Protein AF-A0A7C1CR45-F1 (afdb_monomer)

Solvent-accessible surface area (backbone atoms only — not comparable to full-atom values): 14148 Å² total; per-residue (Å²): 133,54,72,67,57,53,56,48,52,52,51,51,52,52,50,53,51,48,54,49,50,51,47,42,66,75,69,39,65,66,54,78,49,72,67,56,51,69,74,42,39,67,64,49,51,50,45,51,52,49,62,69,32,67,66,47,48,46,20,76,77,38,52,92,75,50,42,74,82,35,94,94,48,59,91,62,42,55,60,53,50,52,50,45,56,53,53,64,66,34,68,67,52,45,51,45,52,50,51,26,50,50,46,51,53,49,52,53,53,51,52,51,50,52,50,52,50,50,47,54,68,62,45,48,58,60,54,50,52,52,52,50,51,51,51,50,56,50,50,53,51,52,50,52,52,50,53,50,50,50,53,51,50,50,52,50,51,56,51,51,58,51,57,63,50,48,59,56,48,52,54,50,51,53,50,53,51,51,53,50,52,53,50,55,50,52,53,50,52,51,53,50,52,51,51,52,52,51,53,50,50,53,52,51,51,49,52,51,50,53,51,50,50,50,51,50,51,52,50,53,50,51,50,50,50,50,50,51,51,50,50,52,53,52,72,68,54,86,48,72,73,58,54,52,53,50,51,54,50,49,52,54,52,51,56,62,74,75,106

Structure (mmCIF, N/CA/C/O backbone):
data_AF-A0A7C1CR45-F1
#
_entry.id   AF-A0A7C1CR45-F1
#
loop_
_atom_site.group_PDB
_atom_site.id
_atom_site.type_symbol
_atom_site.label_atom_id
_atom_site.label_alt_id
_atom_site.label_comp_id
_atom_site.label_asym_id
_atom_site.label_entity_id
_atom_site.label_seq_id
_atom_site.pdbx_PDB_ins_code
_atom_site.Cartn_x
_atom_site.Cartn_y
_atom_site.Cartn_z
_atom_site.occupancy
_atom_site.B_iso_or_equiv
_atom_site.auth_seq_id
_atom_site.auth_comp_id
_atom_site.auth_asym_id
_atom_site.auth_atom_id
_atom_site.pdbx_PDB_model_num
ATOM 1 N N . MET A 1 1 ? 10.666 -18.271 -9.693 1.00 63.69 1 MET A N 1
ATOM 2 C CA . MET A 1 1 ? 10.403 -17.964 -11.121 1.00 63.69 1 MET A CA 1
ATOM 3 C C . MET A 1 1 ? 9.558 -19.077 -11.726 1.00 63.69 1 MET A C 1
ATOM 5 O O . MET A 1 1 ? 10.022 -20.214 -11.754 1.00 63.69 1 MET A O 1
ATOM 9 N N . ASN A 1 2 ? 8.330 -18.770 -12.155 1.00 85.19 2 ASN A N 1
ATOM 10 C CA . ASN A 1 2 ? 7.360 -19.773 -12.616 1.00 85.19 2 ASN A CA 1
ATOM 11 C C . ASN A 1 2 ? 7.822 -20.450 -13.921 1.00 85.19 2 ASN A C 1
ATOM 13 O O . ASN A 1 2 ? 8.579 -19.864 -14.700 1.00 85.19 2 ASN A O 1
ATOM 17 N N . ALA A 1 3 ? 7.360 -21.679 -14.177 1.00 88.12 3 ALA A N 1
ATOM 18 C CA . ALA A 1 3 ? 7.716 -22.439 -15.381 1.00 88.12 3 ALA A CA 1
ATOM 19 C C . ALA A 1 3 ? 7.350 -21.695 -16.681 1.00 88.12 3 ALA A C 1
ATOM 21 O O . ALA A 1 3 ? 8.110 -21.728 -17.647 1.00 88.12 3 ALA A O 1
ATOM 22 N N . GLU A 1 4 ? 6.241 -20.950 -16.678 1.00 82.44 4 GLU A N 1
ATOM 23 C CA . GLU A 1 4 ? 5.848 -20.064 -17.783 1.00 82.44 4 GLU A CA 1
ATOM 24 C C . GLU A 1 4 ? 6.872 -18.955 -18.037 1.00 82.44 4 GLU A C 1
ATOM 26 O O . GLU A 1 4 ? 7.255 -18.716 -19.178 1.00 82.44 4 GLU A O 1
ATOM 31 N N . THR A 1 5 ? 7.365 -18.309 -16.975 1.00 83.81 5 THR A N 1
ATOM 32 C CA . THR A 1 5 ? 8.372 -17.244 -17.069 1.00 83.81 5 THR A CA 1
ATOM 33 C C . THR A 1 5 ? 9.676 -17.780 -17.653 1.00 83.81 5 THR A C 1
ATOM 35 O O . THR A 1 5 ? 10.273 -17.137 -18.511 1.00 83.81 5 THR A O 1
ATOM 38 N N . LYS A 1 6 ? 10.087 -18.992 -17.252 1.00 85.81 6 LYS A N 1
ATOM 39 C CA . LYS A 1 6 ? 11.255 -19.683 -17.824 1.00 85.81 6 LYS A CA 1
ATOM 40 C C . LYS A 1 6 ? 11.075 -19.965 -19.319 1.00 85.81 6 LYS A C 1
ATOM 42 O O . LYS A 1 6 ? 11.982 -19.677 -20.092 1.00 85.81 6 LYS A O 1
ATOM 47 N N . LYS A 1 7 ? 9.925 -20.514 -19.733 1.00 87.75 7 LYS A N 1
ATOM 48 C CA . LYS A 1 7 ? 9.623 -20.785 -21.153 1.00 87.75 7 LYS A CA 1
ATOM 49 C C . LYS A 1 7 ? 9.622 -19.499 -21.983 1.00 87.75 7 LYS A C 1
ATOM 51 O O . LYS A 1 7 ? 10.214 -19.468 -23.055 1.00 87.75 7 LYS A O 1
ATOM 56 N N . PHE A 1 8 ? 9.021 -18.437 -21.453 1.00 85.12 8 PHE A N 1
ATOM 57 C CA . PHE A 1 8 ? 8.985 -17.129 -22.096 1.00 85.12 8 PHE A CA 1
ATOM 58 C C . PHE A 1 8 ? 10.379 -16.518 -22.267 1.00 85.12 8 PHE A C 1
ATOM 60 O O . PHE A 1 8 ? 10.713 -16.106 -23.368 1.00 85.12 8 PHE A O 1
ATOM 67 N N . LEU A 1 9 ? 11.212 -16.511 -21.219 1.00 87.88 9 LEU A N 1
ATOM 68 C CA . LEU A 1 9 ? 12.592 -16.012 -21.303 1.00 87.88 9 LEU A CA 1
ATOM 69 C C . LEU A 1 9 ? 13.411 -16.784 -22.343 1.00 87.88 9 LEU A C 1
ATOM 71 O O . LEU A 1 9 ? 14.134 -16.174 -23.122 1.00 87.88 9 LEU A O 1
ATOM 75 N N . LYS A 1 10 ? 13.265 -18.114 -22.409 1.00 89.69 10 LYS A N 1
ATOM 76 C CA . LYS A 1 10 ? 13.930 -18.922 -23.444 1.00 89.69 10 LYS A CA 1
ATOM 77 C C . LYS A 1 10 ? 13.485 -18.527 -24.853 1.00 89.69 10 LYS A C 1
ATOM 79 O O . LYS A 1 10 ? 14.333 -18.357 -25.720 1.00 89.69 10 LYS A O 1
ATOM 84 N N . LEU A 1 11 ? 12.179 -18.353 -25.069 1.00 88.00 11 LEU A N 1
ATOM 85 C CA . LEU A 1 11 ? 11.643 -17.901 -26.355 1.00 88.00 11 LEU A CA 1
ATOM 86 C C . LEU A 1 11 ? 12.134 -16.487 -26.703 1.00 88.00 11 LEU A C 1
ATOM 88 O O . LEU A 1 11 ? 12.566 -16.257 -27.823 1.00 88.00 11 LEU A O 1
ATOM 92 N N . TYR A 1 12 ? 12.121 -15.572 -25.732 1.00 87.12 12 TYR A N 1
ATOM 93 C CA . TYR A 1 12 ? 12.623 -14.202 -25.856 1.00 87.12 12 TYR A CA 1
ATOM 94 C C . TYR A 1 12 ? 14.080 -14.183 -26.323 1.00 87.12 12 TYR A C 1
ATOM 96 O O . TYR A 1 12 ? 14.388 -13.563 -27.336 1.00 87.12 12 TYR A O 1
ATOM 104 N N . PHE A 1 13 ? 14.969 -14.899 -25.626 1.00 90.19 13 PHE A N 1
ATOM 105 C CA . PHE A 1 13 ? 16.382 -14.942 -25.998 1.00 90.19 13 PHE A CA 1
ATOM 106 C C . PHE A 1 13 ? 16.585 -15.650 -27.335 1.00 90.19 13 PHE A C 1
ATOM 108 O O . PHE A 1 13 ? 17.395 -15.195 -28.132 1.00 90.19 13 PHE A O 1
ATOM 115 N N . GLY A 1 14 ? 15.815 -16.705 -27.619 1.00 91.44 14 GLY A N 1
ATOM 116 C CA . GLY A 1 14 ? 15.841 -17.377 -28.917 1.00 91.44 14 GLY A CA 1
ATOM 117 C C . GLY A 1 14 ? 15.493 -16.435 -30.072 1.00 91.44 14 GLY A C 1
ATOM 118 O O . GLY A 1 14 ? 16.225 -16.383 -31.055 1.00 91.44 14 GLY A O 1
ATOM 119 N N . VAL A 1 15 ? 14.428 -15.640 -29.934 1.00 88.94 15 VAL A N 1
ATOM 120 C CA . VAL A 1 15 ? 14.032 -14.642 -30.941 1.00 88.94 15 VAL A CA 1
ATOM 121 C C . VAL A 1 15 ? 15.064 -13.520 -31.040 1.00 88.94 15 VAL A C 1
ATOM 123 O O . VAL A 1 15 ? 15.449 -13.159 -32.146 1.00 88.94 15 VAL A O 1
ATOM 126 N N . ALA A 1 16 ? 15.550 -12.994 -29.913 1.00 88.62 16 ALA A N 1
ATOM 127 C CA . ALA A 1 16 ? 16.545 -11.923 -29.905 1.00 88.62 16 ALA A CA 1
ATOM 128 C C . ALA A 1 16 ? 17.849 -12.349 -30.599 1.00 88.62 16 ALA A C 1
ATOM 130 O O . ALA A 1 16 ? 18.352 -11.627 -31.456 1.00 88.62 16 ALA A O 1
ATOM 131 N N . ILE A 1 17 ? 18.357 -13.545 -30.280 1.00 91.56 17 ILE A N 1
ATOM 132 C CA . ILE A 1 17 ? 19.549 -14.119 -30.915 1.00 91.56 17 ILE A CA 1
ATOM 133 C C . ILE A 1 17 ? 19.277 -14.401 -32.394 1.00 91.56 17 ILE A C 1
ATOM 135 O O . ILE A 1 17 ? 20.114 -14.079 -33.228 1.00 91.56 17 ILE A O 1
ATOM 139 N N . GLY A 1 18 ? 18.110 -14.952 -32.740 1.00 91.62 18 GLY A N 1
ATOM 140 C CA . GLY A 1 18 ? 17.738 -15.221 -34.130 1.00 91.62 18 GLY A CA 1
ATOM 141 C C . GLY A 1 18 ? 17.706 -13.956 -34.989 1.00 91.62 18 GLY A C 1
ATOM 142 O O . GLY A 1 18 ? 18.326 -13.922 -36.048 1.00 91.62 18 GLY A O 1
ATOM 143 N N . VAL A 1 19 ? 17.051 -12.892 -34.512 1.00 89.38 19 VAL A N 1
ATOM 144 C CA . VAL A 1 19 ? 17.020 -11.591 -35.202 1.00 89.38 19 VAL A CA 1
ATOM 145 C C . VAL A 1 19 ? 18.422 -10.999 -35.303 1.00 89.38 19 VAL A C 1
ATOM 147 O O . VAL A 1 19 ? 18.798 -10.523 -36.371 1.00 89.38 19 VAL A O 1
ATOM 150 N N . TRP A 1 20 ? 19.211 -11.070 -34.226 1.00 88.19 20 TRP A N 1
ATOM 151 C CA . TRP A 1 20 ? 20.591 -10.589 -34.224 1.00 88.19 20 TRP A CA 1
ATOM 152 C C . TRP A 1 20 ? 21.456 -11.317 -35.259 1.00 88.19 20 TRP A C 1
ATOM 154 O O . TRP A 1 20 ? 22.139 -10.660 -36.037 1.00 88.19 20 TRP A O 1
ATOM 164 N N . LEU A 1 21 ? 21.374 -12.650 -35.334 1.00 89.25 21 LEU A N 1
ATOM 165 C CA . LEU A 1 21 ? 22.115 -13.460 -36.304 1.00 89.25 21 LEU A CA 1
ATOM 166 C C . LEU A 1 21 ? 21.688 -13.176 -37.746 1.00 89.25 21 LEU A C 1
ATOM 168 O O . LEU A 1 21 ? 22.551 -13.032 -38.608 1.00 89.25 21 LEU A O 1
ATOM 172 N N . VAL A 1 22 ? 20.382 -13.063 -38.013 1.00 89.25 22 VAL A N 1
ATOM 173 C CA . VAL A 1 22 ? 19.877 -12.725 -39.354 1.00 89.25 22 VAL A CA 1
ATOM 174 C C . VAL A 1 22 ? 20.397 -11.356 -39.782 1.00 89.25 22 VAL A C 1
ATOM 176 O O . VAL A 1 22 ? 20.953 -11.240 -40.867 1.00 89.25 22 VAL A O 1
ATOM 179 N N . PHE A 1 23 ? 20.297 -10.341 -38.920 1.00 84.31 23 PHE A N 1
ATOM 180 C CA . PHE A 1 23 ? 20.773 -8.994 -39.239 1.00 84.31 23 PHE A CA 1
ATOM 181 C C . PHE A 1 23 ? 22.297 -8.914 -39.373 1.00 84.31 23 PHE A C 1
ATOM 183 O O . PHE A 1 23 ? 22.787 -8.253 -40.286 1.00 84.31 23 PHE A O 1
ATOM 190 N N . ALA A 1 24 ? 23.048 -9.603 -38.510 1.00 83.19 24 ALA A N 1
ATOM 191 C CA . ALA A 1 24 ? 24.503 -9.688 -38.611 1.00 83.19 24 ALA A CA 1
ATOM 192 C C . ALA A 1 24 ? 24.944 -10.388 -39.907 1.00 83.19 24 ALA A C 1
ATOM 194 O O . ALA A 1 24 ? 25.951 -10.005 -40.496 1.00 83.19 24 ALA A O 1
ATOM 195 N N . PHE A 1 25 ? 24.181 -11.377 -40.379 1.00 86.06 25 PHE A N 1
ATOM 196 C CA . PHE A 1 25 ? 24.441 -12.051 -41.648 1.00 86.06 25 PHE A CA 1
ATOM 197 C C . PHE A 1 25 ? 24.079 -11.179 -42.860 1.00 86.06 25 PHE A C 1
ATOM 199 O O . PHE A 1 25 ? 24.862 -11.089 -43.798 1.00 86.06 25 PHE A O 1
ATOM 206 N N . THR A 1 26 ? 22.919 -10.511 -42.852 1.00 83.94 26 THR A N 1
ATOM 207 C CA . THR A 1 26 ? 22.440 -9.738 -44.013 1.00 83.94 26 THR A CA 1
ATOM 208 C C . THR A 1 26 ? 23.115 -8.383 -44.162 1.00 83.94 26 THR A C 1
ATOM 210 O O . THR A 1 26 ? 23.365 -7.944 -45.279 1.00 83.94 26 THR A O 1
ATOM 213 N N . LEU A 1 27 ? 23.365 -7.688 -43.051 1.00 80.31 27 LEU A N 1
ATOM 214 C CA . LEU A 1 27 ? 23.990 -6.368 -43.072 1.00 80.31 27 LEU A CA 1
ATOM 215 C C . LEU A 1 27 ? 25.490 -6.443 -42.824 1.00 80.31 27 LEU A C 1
ATOM 217 O O . LEU A 1 27 ? 26.150 -5.441 -43.055 1.00 80.31 27 LEU A O 1
ATOM 221 N N . GLY A 1 28 ? 26.036 -7.578 -42.384 1.00 75.75 28 GLY A N 1
ATOM 222 C CA . GLY A 1 28 ? 27.427 -7.687 -41.957 1.00 75.75 28 GLY A CA 1
ATOM 223 C C . GLY A 1 28 ? 27.660 -7.113 -40.551 1.00 75.75 28 GLY A C 1
ATOM 224 O O . GLY A 1 28 ? 26.715 -6.715 -39.862 1.00 75.75 28 GLY A O 1
ATOM 225 N N . PRO A 1 29 ? 28.922 -7.059 -40.092 1.00 77.00 29 PRO A N 1
ATOM 226 C CA . PRO A 1 29 ? 29.257 -6.453 -38.808 1.00 77.00 29 PRO A CA 1
ATOM 227 C C . PRO A 1 29 ? 28.858 -4.970 -38.790 1.00 77.00 29 PRO A C 1
ATOM 229 O O . PRO A 1 29 ? 28.874 -4.305 -39.825 1.00 77.00 29 PRO A O 1
ATOM 232 N N . GLY A 1 30 ? 28.532 -4.437 -37.608 1.00 74.69 30 GLY A N 1
ATOM 233 C CA . GLY A 1 30 ? 28.121 -3.031 -37.439 1.00 74.69 30 GLY A CA 1
ATOM 234 C C . GLY A 1 30 ? 29.208 -1.995 -37.752 1.00 74.69 30 GLY A C 1
ATOM 235 O O . GLY A 1 30 ? 28.933 -0.799 -37.788 1.00 74.69 30 GLY A O 1
ATOM 236 N N . ASP A 1 31 ? 30.430 -2.456 -37.985 1.00 82.75 31 ASP A N 1
ATOM 237 C CA . ASP A 1 31 ? 31.584 -1.664 -38.395 1.00 82.75 31 ASP A CA 1
ATOM 238 C C . ASP A 1 31 ? 31.785 -1.770 -39.924 1.00 82.75 31 ASP A C 1
ATOM 240 O O . ASP A 1 31 ? 31.048 -2.493 -40.598 1.00 82.75 31 ASP A O 1
ATOM 244 N N . LEU A 1 32 ? 32.766 -1.068 -40.496 1.00 85.94 32 LEU A N 1
ATOM 245 C CA . LEU A 1 32 ? 33.037 -1.076 -41.941 1.00 85.94 32 LEU A CA 1
ATOM 246 C C . LEU A 1 32 ? 33.172 -2.499 -42.495 1.00 85.94 32 LEU A C 1
ATOM 248 O O . LEU A 1 32 ? 33.751 -3.376 -41.836 1.00 85.94 32 LEU A O 1
ATOM 252 N N . SER A 1 33 ? 32.635 -2.727 -43.698 1.00 86.44 33 SER A N 1
ATOM 253 C CA . SER A 1 33 ? 32.616 -4.054 -44.313 1.00 86.44 33 SER A CA 1
ATOM 254 C C . SER A 1 33 ? 34.039 -4.574 -44.526 1.00 86.44 33 SER A C 1
ATOM 256 O O . SER A 1 33 ? 34.998 -3.805 -44.648 1.00 86.44 33 SER A O 1
ATOM 258 N N . CYS A 1 34 ? 34.200 -5.899 -44.524 1.00 86.00 34 CYS A N 1
ATOM 259 C CA . CYS A 1 34 ? 35.508 -6.517 -44.741 1.00 86.00 34 CYS A CA 1
ATOM 260 C C . CYS A 1 34 ? 36.079 -6.162 -46.119 1.00 86.00 34 CYS A C 1
ATOM 262 O O . CYS A 1 34 ? 37.284 -5.951 -46.231 1.00 86.00 34 CYS A O 1
ATOM 264 N N . ASP A 1 35 ? 35.218 -6.047 -47.132 1.00 88.19 35 ASP A N 1
ATOM 265 C CA . ASP A 1 35 ? 35.618 -5.668 -48.485 1.00 88.19 35 ASP A CA 1
ATOM 266 C C . ASP A 1 35 ? 36.106 -4.217 -48.533 1.00 88.19 35 ASP A C 1
ATOM 268 O O . ASP A 1 35 ? 37.225 -3.974 -48.984 1.00 88.19 35 ASP A O 1
ATOM 272 N N . TYR A 1 36 ? 35.355 -3.280 -47.941 1.00 89.06 36 TYR A N 1
ATOM 273 C CA . TYR A 1 36 ? 35.761 -1.875 -47.859 1.00 89.06 36 TYR A CA 1
ATOM 274 C C . TYR A 1 36 ? 37.082 -1.698 -47.104 1.00 89.06 36 TYR A C 1
ATOM 276 O O . TYR A 1 36 ? 37.970 -0.965 -47.534 1.00 89.06 36 TYR A O 1
ATOM 284 N N . ARG A 1 37 ? 37.252 -2.414 -45.985 1.00 88.19 37 ARG A N 1
ATOM 285 C CA . ARG A 1 37 ? 38.497 -2.376 -45.209 1.00 88.19 37 ARG A CA 1
ATOM 286 C C . ARG A 1 37 ? 39.678 -3.019 -45.907 1.00 88.19 37 ARG A C 1
ATOM 288 O O . ARG A 1 37 ? 40.801 -2.689 -45.555 1.00 88.19 37 ARG A O 1
ATOM 295 N N . ARG A 1 38 ? 39.463 -3.951 -46.831 1.00 91.50 38 ARG A N 1
ATOM 296 C CA . ARG A 1 38 ? 40.559 -4.537 -47.604 1.00 91.50 38 ARG A CA 1
ATOM 297 C C . ARG A 1 38 ? 41.062 -3.559 -48.662 1.00 91.50 38 ARG A C 1
ATOM 299 O O . ARG A 1 38 ? 42.262 -3.506 -48.891 1.00 91.50 38 ARG A O 1
ATOM 306 N N . GLU A 1 39 ? 40.154 -2.810 -49.276 1.00 92.12 39 GLU A N 1
ATOM 307 C CA . GLU A 1 39 ? 40.455 -1.926 -50.404 1.00 92.12 39 GLU A CA 1
ATOM 308 C C . GLU A 1 39 ? 40.927 -0.532 -49.967 1.00 92.12 39 GLU A C 1
ATOM 310 O O . GLU A 1 39 ? 41.926 -0.037 -50.476 1.00 92.12 39 GLU A O 1
ATOM 315 N N . TYR A 1 40 ? 40.290 0.065 -48.955 1.00 93.31 40 TYR A N 1
ATOM 316 C CA . TYR A 1 40 ? 40.547 1.451 -48.532 1.00 93.31 40 TYR A CA 1
ATOM 317 C C . TYR A 1 40 ? 41.241 1.560 -47.176 1.00 93.31 40 TYR A C 1
ATOM 319 O O . TYR A 1 40 ? 41.122 2.586 -46.511 1.00 93.31 40 TYR A O 1
ATOM 327 N N . LYS A 1 41 ? 41.936 0.510 -46.722 1.00 92.06 41 LYS A N 1
ATOM 328 C CA . LYS A 1 41 ? 42.510 0.466 -45.368 1.00 92.06 41 LYS A CA 1
ATOM 329 C C . LYS A 1 41 ? 43.398 1.668 -45.059 1.00 92.06 41 LYS A C 1
ATOM 331 O O . LYS A 1 41 ? 43.211 2.320 -44.041 1.00 92.06 41 LYS A O 1
ATOM 336 N N . GLU A 1 42 ? 44.360 1.938 -45.936 1.00 94.50 42 GLU A N 1
ATOM 337 C CA . GLU A 1 42 ? 45.385 2.961 -45.719 1.00 94.50 42 GLU A CA 1
ATOM 338 C C . GLU A 1 42 ? 44.779 4.367 -45.748 1.00 94.50 42 GLU A C 1
ATOM 340 O O . GLU A 1 42 ? 45.021 5.163 -44.839 1.00 94.50 42 GLU A O 1
ATOM 345 N N . ASP A 1 43 ? 43.906 4.634 -46.723 1.00 94.62 43 ASP A N 1
ATOM 346 C CA . ASP A 1 43 ? 43.147 5.883 -46.805 1.00 94.62 43 ASP A CA 1
ATOM 347 C C . ASP A 1 43 ? 42.237 6.071 -45.584 1.00 94.62 43 ASP A C 1
ATOM 349 O O . ASP A 1 43 ? 42.145 7.172 -45.040 1.00 94.62 43 ASP A O 1
ATOM 353 N N . HIS A 1 44 ? 41.590 4.999 -45.115 1.00 94.00 44 HIS A N 1
ATOM 354 C CA . HIS A 1 44 ? 40.732 5.038 -43.935 1.00 94.00 44 HIS A CA 1
ATOM 355 C C . HIS A 1 44 ? 41.526 5.308 -42.656 1.00 94.00 44 HIS A C 1
ATOM 357 O O . HIS A 1 44 ? 41.123 6.131 -41.835 1.00 94.00 44 HIS A O 1
ATOM 363 N N . ASP A 1 45 ? 42.670 4.648 -42.484 1.00 94.94 45 ASP A N 1
ATOM 364 C CA . ASP A 1 45 ? 43.541 4.854 -41.330 1.00 94.94 45 ASP A CA 1
ATOM 365 C C . ASP A 1 45 ? 44.103 6.284 -41.329 1.00 94.94 45 ASP A C 1
ATOM 367 O O . ASP A 1 45 ? 44.113 6.939 -40.282 1.00 94.94 45 ASP A O 1
ATOM 371 N N . ARG A 1 46 ? 44.475 6.818 -42.501 1.00 94.75 46 ARG A N 1
ATOM 372 C CA . ARG A 1 46 ? 44.873 8.223 -42.675 1.00 94.75 46 ARG A CA 1
ATOM 373 C C . ARG A 1 46 ? 43.734 9.181 -42.323 1.00 94.75 46 ARG A C 1
ATOM 375 O O . ARG A 1 46 ? 43.938 10.118 -41.552 1.00 94.75 46 ARG A O 1
ATOM 382 N N . TYR A 1 47 ? 42.526 8.921 -42.817 1.00 95.19 47 TYR A N 1
ATOM 383 C CA . TYR A 1 47 ? 41.316 9.675 -42.479 1.00 95.19 47 TYR A CA 1
ATOM 384 C C . TYR A 1 47 ? 41.064 9.685 -40.962 1.00 95.19 47 TYR A C 1
ATOM 386 O O . TYR A 1 47 ? 40.854 10.743 -40.365 1.00 95.19 47 TYR A O 1
ATOM 394 N N . LEU A 1 48 ? 41.171 8.527 -40.302 1.00 94.44 48 LEU A N 1
ATOM 395 C CA . LEU A 1 48 ? 41.012 8.412 -38.853 1.00 94.44 48 LEU A CA 1
ATOM 396 C C . LEU A 1 48 ? 42.094 9.175 -38.084 1.00 94.44 48 LEU A C 1
ATOM 398 O O . LEU A 1 48 ? 41.787 9.761 -37.045 1.00 94.44 48 LEU A O 1
ATOM 402 N N . GLN A 1 49 ? 43.343 9.163 -38.551 1.00 95.50 49 GLN A N 1
ATOM 403 C CA . GLN A 1 49 ? 44.432 9.922 -37.934 1.00 95.50 49 GLN A CA 1
ATOM 404 C C . GLN A 1 49 ? 44.180 11.429 -38.026 1.00 95.50 49 GLN A C 1
ATOM 406 O O . GLN A 1 49 ? 44.282 12.118 -37.007 1.00 95.50 49 GLN A O 1
ATOM 411 N N . ILE A 1 50 ? 43.767 11.923 -39.198 1.00 93.25 50 ILE A N 1
ATOM 412 C CA . ILE A 1 50 ? 43.451 13.342 -39.407 1.00 93.25 50 ILE A CA 1
ATOM 413 C C . ILE A 1 50 ? 42.282 13.756 -38.513 1.00 93.25 50 ILE A C 1
ATOM 415 O O . ILE A 1 50 ? 42.414 14.705 -37.746 1.00 93.25 50 ILE A O 1
ATOM 419 N N . ILE A 1 51 ? 41.179 13.004 -38.496 1.00 94.44 51 ILE A N 1
ATOM 420 C CA . ILE A 1 51 ? 40.003 13.350 -37.679 1.00 94.44 51 ILE A CA 1
ATOM 421 C C . ILE A 1 51 ? 40.283 13.287 -36.177 1.00 94.44 51 ILE A C 1
ATOM 423 O O . ILE A 1 51 ? 39.711 14.045 -35.388 1.00 94.44 51 ILE A O 1
ATOM 427 N N . LYS A 1 52 ? 41.164 12.379 -35.747 1.00 94.75 52 LYS A N 1
ATOM 428 C CA . LYS A 1 52 ? 41.568 12.283 -34.341 1.00 94.75 52 LYS A CA 1
ATOM 429 C C . LYS A 1 52 ? 42.558 13.374 -33.939 1.00 94.75 52 LYS A C 1
ATOM 431 O O . LYS A 1 52 ? 42.645 13.637 -32.733 1.00 94.75 52 LYS A O 1
ATOM 436 N N . SER A 1 53 ? 43.249 13.993 -34.896 1.00 93.62 53 SER A N 1
ATOM 437 C CA . SER A 1 53 ? 44.211 15.063 -34.645 1.00 93.62 53 SER A CA 1
ATOM 438 C C . SER A 1 53 ? 43.548 16.264 -33.963 1.00 93.62 53 SER A C 1
ATOM 440 O O . SER A 1 53 ? 42.379 16.593 -34.188 1.00 93.62 53 SER A O 1
ATOM 442 N N . GLU A 1 54 ? 44.291 16.912 -33.071 1.00 92.31 54 GLU A N 1
ATOM 443 C CA . GLU A 1 54 ? 43.804 18.093 -32.363 1.00 92.31 54 GLU A CA 1
ATOM 444 C C . GLU A 1 54 ? 43.549 19.299 -33.292 1.00 92.31 54 GLU A C 1
ATOM 446 O O . GLU A 1 54 ? 42.496 19.926 -33.138 1.00 92.31 54 GLU A O 1
ATOM 451 N N . PRO A 1 55 ? 44.410 19.597 -34.291 1.00 92.00 55 PRO A N 1
ATOM 452 C CA . PRO A 1 55 ? 44.163 20.680 -35.244 1.00 92.00 55 PRO A CA 1
ATOM 453 C C . PRO A 1 55 ? 42.843 20.509 -36.006 1.00 92.00 55 PRO A C 1
ATOM 455 O O . PRO A 1 55 ? 42.047 21.446 -36.075 1.00 92.00 55 PRO A O 1
ATOM 458 N N . TYR A 1 56 ? 42.548 19.297 -36.486 1.00 92.25 56 TYR A N 1
ATOM 459 C CA . TYR A 1 56 ? 41.309 19.023 -37.218 1.00 92.25 56 TYR A CA 1
ATOM 460 C C . TYR A 1 56 ? 40.065 19.157 -36.330 1.00 92.25 56 TYR A C 1
ATOM 462 O O . TYR A 1 56 ? 39.077 19.775 -36.722 1.00 92.25 56 TYR A O 1
ATOM 470 N N . LYS A 1 57 ? 40.114 18.665 -35.085 1.00 93.38 57 LYS A N 1
ATOM 471 C CA . LYS A 1 57 ? 39.012 18.855 -34.12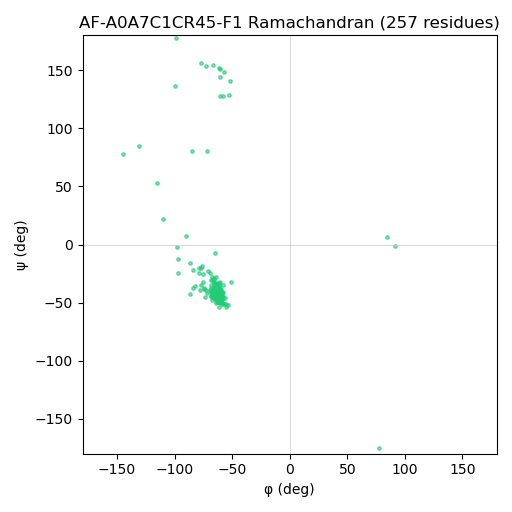2 1.00 93.38 57 LYS A CA 1
ATOM 472 C C . LYS A 1 57 ? 38.732 20.332 -33.847 1.00 93.38 57 LYS A C 1
ATOM 474 O O . LYS A 1 57 ? 37.569 20.728 -33.772 1.00 93.38 57 LYS A O 1
ATOM 479 N N . ARG A 1 58 ? 39.781 21.149 -33.698 1.00 91.19 58 ARG A N 1
ATOM 480 C CA . ARG A 1 58 ? 39.653 22.601 -33.498 1.00 91.19 58 ARG A CA 1
ATOM 481 C C . ARG A 1 58 ? 39.075 23.288 -34.735 1.00 91.19 58 ARG A C 1
ATOM 483 O O . ARG A 1 58 ? 38.212 24.151 -34.583 1.00 91.19 58 ARG A O 1
ATOM 490 N N . TYR A 1 59 ? 39.478 22.865 -35.933 1.00 92.69 59 TYR A N 1
ATOM 491 C CA . TYR A 1 59 ? 38.899 23.329 -37.195 1.00 92.69 59 TYR A CA 1
ATOM 492 C C . TYR A 1 59 ? 37.401 23.022 -37.294 1.00 92.69 59 TYR A C 1
ATOM 494 O O . TYR A 1 59 ? 36.619 23.937 -37.523 1.00 92.69 59 TYR A O 1
ATOM 502 N N . VAL A 1 60 ? 36.970 21.793 -36.997 1.00 92.94 60 VAL A N 1
ATOM 503 C CA . VAL A 1 60 ? 35.539 21.428 -37.004 1.00 92.94 60 VAL A CA 1
ATOM 504 C C . VAL A 1 60 ? 34.729 22.250 -35.991 1.00 92.94 60 VAL A C 1
ATOM 506 O O . VAL A 1 60 ? 33.605 22.653 -36.276 1.00 92.94 60 VAL A O 1
ATOM 509 N N . GLN A 1 61 ? 35.284 22.533 -34.808 1.00 93.06 61 GLN A N 1
ATOM 510 C CA . GLN A 1 61 ? 34.597 23.337 -33.787 1.00 93.06 61 GLN A CA 1
ATOM 511 C C . GLN A 1 61 ? 34.555 24.833 -34.123 1.00 93.06 61 GLN A C 1
ATOM 513 O O . GLN A 1 61 ? 33.580 25.513 -33.800 1.00 93.06 61 GLN A O 1
ATOM 518 N N . ARG A 1 62 ? 35.640 25.373 -34.694 1.00 90.31 62 ARG A N 1
ATOM 519 C CA . ARG A 1 62 ? 35.831 26.805 -34.972 1.00 90.31 62 ARG A CA 1
ATOM 520 C C . ARG A 1 62 ? 36.613 26.991 -36.283 1.00 90.31 62 ARG A C 1
ATOM 522 O O . ARG A 1 62 ? 37.803 27.320 -36.238 1.00 90.31 62 ARG A O 1
ATOM 529 N N . PRO A 1 63 ? 35.958 26.832 -37.445 1.00 89.06 63 PRO A N 1
ATOM 530 C CA . PRO A 1 63 ? 36.647 26.814 -38.740 1.00 89.06 63 PRO A CA 1
ATOM 531 C C . PRO A 1 63 ? 37.237 28.176 -39.118 1.00 89.06 63 PRO A C 1
ATOM 533 O O . PRO A 1 63 ? 38.295 28.251 -39.730 1.00 89.06 63 PRO A O 1
ATOM 536 N N . HIS A 1 64 ? 36.606 29.269 -38.683 1.00 87.94 64 HIS A N 1
ATOM 537 C CA . HIS A 1 64 ? 37.056 30.629 -38.980 1.00 87.94 64 HIS A CA 1
ATOM 538 C C . HIS A 1 64 ? 38.349 31.034 -38.246 1.00 87.94 64 HIS A C 1
ATOM 540 O O . HIS A 1 64 ? 39.032 31.932 -38.727 1.00 87.94 64 HIS A O 1
ATOM 546 N N . LEU A 1 65 ? 38.690 30.387 -37.119 1.00 85.88 65 LEU A N 1
ATOM 547 C CA . LEU A 1 65 ? 39.883 30.701 -36.310 1.00 85.88 65 LEU A CA 1
ATOM 548 C C . LEU A 1 65 ? 41.085 29.797 -36.599 1.00 85.88 65 LEU A C 1
ATOM 550 O O . LEU A 1 65 ? 42.210 30.198 -36.330 1.00 85.88 65 LEU A O 1
ATOM 554 N N . ASN A 1 66 ? 40.855 28.585 -37.106 1.00 87.50 66 ASN A N 1
ATOM 555 C CA . ASN A 1 66 ? 41.894 27.570 -37.305 1.00 87.50 66 ASN A CA 1
ATOM 556 C C . ASN A 1 66 ? 42.067 27.278 -38.799 1.00 87.50 66 ASN A C 1
ATOM 558 O O . ASN A 1 66 ? 41.918 26.140 -39.241 1.00 87.50 66 ASN A O 1
ATOM 562 N N . GLN A 1 67 ? 42.287 28.330 -39.585 1.00 86.75 67 GLN A N 1
ATOM 563 C CA . GLN A 1 67 ? 42.483 28.208 -41.027 1.00 86.75 67 GLN A CA 1
ATOM 564 C C . GLN A 1 67 ? 43.902 27.714 -41.345 1.00 86.75 67 GLN A C 1
ATOM 566 O O . GLN A 1 67 ? 44.821 27.924 -40.548 1.00 86.75 67 GLN A O 1
ATOM 571 N N . PRO A 1 68 ? 44.125 27.087 -42.512 1.00 87.12 68 PRO A N 1
ATOM 572 C CA . PRO A 1 68 ? 45.473 26.749 -42.947 1.00 87.12 68 PRO A CA 1
ATOM 573 C C . PRO A 1 68 ? 46.396 27.977 -42.910 1.00 87.12 68 PRO A C 1
ATOM 575 O O . PRO A 1 68 ? 46.049 29.035 -43.431 1.00 87.12 68 PRO A O 1
ATOM 578 N N . GLY A 1 69 ? 47.554 27.845 -42.259 1.00 81.38 69 GLY A N 1
ATOM 579 C CA . GLY A 1 69 ? 48.505 28.945 -42.059 1.00 81.38 69 GLY A CA 1
ATOM 580 C C . GLY A 1 69 ? 48.325 29.752 -40.766 1.00 81.38 69 GLY A C 1
ATOM 581 O O . GLY A 1 69 ? 49.126 30.649 -40.513 1.00 81.38 69 GLY A O 1
ATOM 582 N N . SER A 1 70 ? 47.328 29.447 -39.924 1.00 83.56 70 SER A N 1
ATOM 583 C CA . SER A 1 70 ? 47.226 30.041 -38.582 1.00 83.56 70 SER A CA 1
ATOM 584 C C . SER A 1 70 ? 48.281 29.483 -37.613 1.00 83.56 70 SER A C 1
ATOM 586 O O . SER A 1 70 ? 48.729 28.344 -37.750 1.00 83.56 70 SER A O 1
ATOM 588 N N . GLU A 1 71 ? 48.657 30.268 -36.602 1.00 79.44 71 GLU A N 1
ATOM 589 C CA . GLU A 1 71 ? 49.668 29.890 -35.607 1.00 79.44 71 GLU A CA 1
ATOM 590 C C . GLU A 1 71 ? 49.295 28.585 -34.870 1.00 79.44 71 GLU A C 1
ATOM 592 O O . GLU A 1 71 ? 48.188 28.437 -34.352 1.00 79.44 71 GLU A O 1
ATOM 597 N N . GLY A 1 72 ? 50.217 27.615 -34.839 1.00 79.31 72 GLY A N 1
ATOM 598 C CA . GLY A 1 72 ? 50.006 26.304 -34.207 1.00 79.31 72 GLY A CA 1
ATOM 599 C C . GLY A 1 72 ? 49.307 25.249 -35.079 1.00 79.31 72 GLY A C 1
ATOM 600 O O . GLY A 1 72 ? 49.006 24.163 -34.581 1.00 79.31 72 GLY A O 1
ATOM 601 N N . VAL A 1 73 ? 49.064 25.536 -36.362 1.00 84.25 73 VAL A N 1
ATOM 602 C CA . VAL A 1 73 ? 48.502 24.585 -37.333 1.00 84.25 73 VAL A CA 1
ATOM 603 C C . VAL A 1 73 ? 49.615 23.988 -38.214 1.00 84.25 73 VAL A C 1
ATOM 605 O O . VAL A 1 73 ? 50.492 24.732 -38.656 1.00 84.25 73 VAL A O 1
ATOM 608 N N . PRO A 1 74 ? 49.618 22.663 -38.474 1.00 88.44 74 PRO A N 1
ATOM 609 C CA . PRO A 1 74 ? 50.600 22.025 -39.355 1.00 88.44 74 PRO A CA 1
ATOM 610 C C . PRO A 1 74 ? 50.625 22.620 -40.770 1.00 88.44 74 PRO A C 1
ATOM 612 O O . PRO A 1 74 ? 49.596 23.044 -41.296 1.00 88.44 74 PRO A O 1
ATOM 615 N N . ALA A 1 75 ? 51.796 22.615 -41.412 1.00 86.56 75 ALA A N 1
ATOM 616 C CA . ALA A 1 75 ? 51.968 23.170 -42.758 1.00 86.56 75 ALA A CA 1
ATOM 617 C C . ALA A 1 75 ? 51.165 22.411 -43.835 1.00 86.56 75 ALA A C 1
ATOM 619 O O . ALA A 1 75 ? 50.744 23.008 -44.819 1.00 86.56 75 ALA A O 1
ATOM 620 N N . ASP A 1 76 ? 50.911 21.119 -43.624 1.00 90.81 76 ASP A N 1
ATOM 621 C CA . ASP A 1 76 ? 50.151 20.226 -44.506 1.00 90.81 76 ASP A CA 1
ATOM 622 C C . ASP A 1 76 ? 48.643 20.195 -44.187 1.00 90.81 76 ASP A C 1
ATOM 624 O O . ASP A 1 76 ? 47.892 19.394 -44.742 1.00 90.81 76 ASP A O 1
ATOM 628 N N . PHE A 1 77 ? 48.159 21.060 -43.289 1.00 91.25 77 PHE A N 1
ATOM 629 C CA . PHE A 1 77 ? 46.777 21.004 -42.808 1.00 91.25 77 PHE A CA 1
ATOM 630 C C . PHE A 1 77 ? 45.727 21.299 -43.890 1.00 91.25 77 PHE A C 1
ATOM 632 O O . PHE A 1 77 ? 44.639 20.727 -43.853 1.00 91.25 77 PHE A O 1
ATOM 639 N N . ALA A 1 78 ? 46.051 22.145 -44.876 1.00 91.81 78 ALA A N 1
ATOM 640 C CA . ALA A 1 78 ? 45.179 22.377 -46.032 1.00 91.81 78 ALA A CA 1
ATOM 641 C C . ALA A 1 78 ? 44.921 21.075 -46.807 1.00 91.81 78 ALA A C 1
ATOM 643 O O . ALA A 1 78 ? 43.772 20.746 -47.103 1.00 91.81 78 ALA A O 1
ATOM 644 N N . ASP A 1 79 ? 45.983 20.305 -47.055 1.00 92.56 79 ASP A N 1
ATOM 645 C CA . ASP A 1 79 ? 45.913 19.031 -47.772 1.00 92.56 79 ASP A CA 1
ATOM 646 C C . ASP A 1 79 ? 45.172 17.972 -46.946 1.00 92.56 79 ASP A C 1
ATOM 648 O O . ASP A 1 79 ? 44.434 17.153 -47.491 1.00 92.56 79 ASP A O 1
ATOM 652 N N . GLN A 1 80 ? 45.321 18.003 -45.616 1.00 92.69 80 GLN A N 1
ATOM 653 C CA . GLN A 1 80 ? 44.571 17.132 -44.709 1.00 92.69 80 GLN A CA 1
ATOM 654 C C . GLN A 1 80 ? 43.063 17.421 -44.736 1.00 92.69 80 GLN A C 1
ATOM 656 O O . GLN A 1 80 ? 42.274 16.478 -44.751 1.00 92.69 80 GLN A O 1
ATOM 661 N N . ILE A 1 81 ? 42.652 18.696 -44.756 1.00 92.75 81 ILE A N 1
ATOM 662 C CA . ILE A 1 81 ? 41.233 19.072 -44.873 1.00 92.75 81 ILE A CA 1
ATOM 663 C C . ILE A 1 81 ? 40.677 18.615 -46.222 1.00 92.75 81 ILE A C 1
ATOM 665 O O . ILE A 1 81 ? 39.660 17.923 -46.246 1.00 92.75 81 ILE A O 1
ATOM 669 N N . ALA A 1 82 ? 41.370 18.935 -47.320 1.00 94.62 82 ALA A N 1
ATOM 670 C CA . ALA A 1 82 ? 40.949 18.554 -48.666 1.00 94.62 82 ALA A CA 1
ATOM 671 C C . ALA A 1 82 ? 40.817 17.029 -48.813 1.00 94.62 82 ALA A C 1
ATOM 673 O O . ALA A 1 82 ? 39.827 16.542 -49.355 1.00 94.62 82 AL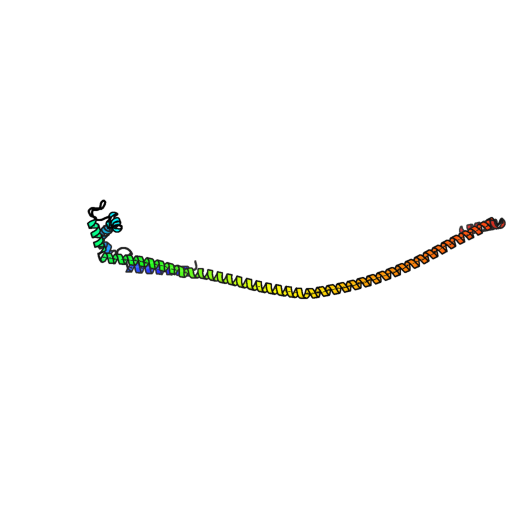A A O 1
ATOM 674 N N . PHE A 1 83 ? 41.763 16.267 -48.253 1.00 96.12 83 PHE A N 1
ATOM 675 C CA . PHE A 1 83 ? 41.696 14.807 -48.227 1.00 96.12 83 PHE A CA 1
ATOM 676 C C . PHE A 1 83 ? 40.463 14.294 -47.475 1.00 96.12 83 PHE A C 1
ATOM 678 O O . PHE A 1 83 ? 39.811 13.363 -47.940 1.00 96.12 83 PHE A O 1
ATOM 685 N N . VAL A 1 84 ? 40.128 14.876 -46.317 1.00 95.19 84 VAL A N 1
ATOM 686 C CA . VAL A 1 84 ? 38.949 14.445 -45.553 1.00 95.19 84 VAL A CA 1
ATOM 687 C C . VAL A 1 84 ? 37.656 14.767 -46.298 1.00 95.19 84 VAL A C 1
ATOM 689 O O . VAL A 1 84 ? 36.783 13.906 -46.364 1.00 95.19 84 VAL A O 1
ATOM 692 N N . GLU A 1 85 ? 37.537 15.956 -46.889 1.00 94.50 85 GLU A N 1
ATOM 693 C CA . GLU A 1 85 ? 36.364 16.331 -47.689 1.00 94.50 85 GLU A CA 1
ATOM 694 C C . GLU A 1 85 ? 36.187 15.409 -48.900 1.00 94.50 85 GLU A C 1
ATOM 696 O O . GLU A 1 85 ? 35.089 14.900 -49.142 1.00 94.50 85 GLU A O 1
ATOM 701 N N . GLU A 1 86 ? 37.276 15.126 -49.621 1.00 95.88 86 GLU A N 1
ATOM 702 C CA . GLU A 1 86 ? 37.264 14.184 -50.736 1.00 95.88 86 GLU A CA 1
ATOM 703 C C . GLU A 1 86 ? 36.849 12.788 -50.259 1.00 95.88 86 GLU A C 1
ATOM 705 O O . GLU A 1 86 ? 35.921 12.196 -50.812 1.00 95.88 86 GLU A O 1
ATOM 710 N N . TYR A 1 87 ? 37.473 12.279 -49.194 1.00 94.12 87 TYR A N 1
ATOM 711 C CA . TYR A 1 87 ? 37.194 10.954 -48.648 1.00 94.12 87 TYR A CA 1
ATOM 712 C C . TYR A 1 87 ? 35.742 10.813 -48.163 1.00 94.12 87 TYR A C 1
ATOM 714 O O . TYR A 1 87 ? 35.095 9.803 -48.447 1.00 94.12 87 TYR A O 1
ATOM 722 N N . GLU A 1 88 ? 35.190 11.830 -47.491 1.00 93.19 88 GLU A N 1
ATOM 723 C CA . GLU A 1 88 ? 33.786 11.835 -47.062 1.00 93.19 88 GLU A CA 1
ATOM 724 C C . GLU A 1 88 ? 32.798 11.915 -48.233 1.00 93.19 88 GLU A C 1
ATOM 726 O O . GLU A 1 88 ? 31.673 11.411 -48.127 1.00 93.19 88 GLU A O 1
ATOM 731 N N . SER A 1 89 ? 33.208 12.524 -49.349 1.00 94.69 89 SER A N 1
ATOM 732 C CA . SER A 1 89 ? 32.384 12.641 -50.552 1.00 94.69 89 SER A CA 1
ATOM 733 C C . SER A 1 89 ? 32.287 11.340 -51.360 1.00 94.69 89 SER A C 1
ATOM 735 O O . SER A 1 89 ? 31.335 11.185 -52.125 1.00 94.69 89 SER A O 1
ATOM 737 N N . ARG A 1 90 ? 33.204 10.377 -51.158 1.00 95.06 90 ARG A N 1
ATOM 738 C CA . ARG A 1 90 ? 33.221 9.091 -51.879 1.00 95.06 90 ARG A CA 1
ATOM 739 C C . ARG A 1 90 ? 31.937 8.291 -51.630 1.00 95.06 90 ARG A C 1
ATOM 741 O O . ARG A 1 90 ? 31.580 7.989 -50.488 1.00 95.06 90 ARG A O 1
ATOM 748 N N . ASP A 1 91 ? 31.277 7.860 -52.704 1.00 94.75 91 ASP A N 1
ATOM 749 C CA . ASP A 1 91 ? 29.998 7.135 -52.632 1.00 94.75 91 ASP A CA 1
ATOM 750 C C . ASP A 1 91 ? 30.087 5.812 -51.854 1.00 94.75 91 ASP A C 1
ATOM 752 O O . ASP A 1 91 ? 29.131 5.394 -51.197 1.00 94.75 91 ASP A O 1
ATOM 756 N N . GLU A 1 92 ? 31.229 5.129 -51.897 1.00 92.69 92 GLU A N 1
ATOM 757 C CA . GLU A 1 92 ? 31.470 3.892 -51.143 1.00 92.69 92 GLU A CA 1
ATOM 758 C C . GLU A 1 92 ? 31.525 4.143 -49.639 1.00 92.69 92 GLU A C 1
ATOM 760 O O . GLU A 1 92 ? 30.849 3.451 -48.876 1.00 92.69 92 GLU A O 1
ATOM 765 N N . PHE A 1 93 ? 32.246 5.186 -49.214 1.00 92.75 93 PHE A N 1
ATOM 766 C CA . PHE A 1 93 ? 32.307 5.570 -47.808 1.00 92.75 93 PHE A CA 1
ATOM 767 C C . PHE A 1 93 ? 30.929 5.990 -47.294 1.00 92.75 93 PHE A C 1
ATOM 769 O O . PHE A 1 93 ? 30.511 5.569 -46.215 1.00 92.75 93 PHE A O 1
ATOM 776 N N . ARG A 1 94 ? 30.169 6.763 -48.083 1.00 93.00 94 ARG A N 1
ATOM 777 C CA . ARG A 1 94 ? 28.805 7.172 -47.711 1.00 93.00 94 ARG A CA 1
ATOM 778 C C . ARG A 1 94 ? 27.866 5.975 -47.571 1.00 93.00 94 ARG A C 1
ATOM 780 O O . ARG A 1 94 ? 27.114 5.920 -46.598 1.00 93.00 94 ARG A O 1
ATOM 787 N N . ARG A 1 95 ? 27.924 5.001 -48.486 1.00 91.56 95 ARG A N 1
ATOM 788 C CA . ARG A 1 95 ? 27.131 3.760 -48.399 1.00 91.56 95 ARG A CA 1
ATOM 789 C C . ARG A 1 95 ? 27.471 2.953 -47.147 1.00 91.56 95 ARG A C 1
ATOM 791 O O . ARG A 1 95 ? 26.560 2.524 -46.441 1.00 91.56 95 ARG A O 1
ATOM 798 N N . GLU A 1 96 ? 28.752 2.804 -46.827 1.00 91.38 96 GLU A N 1
ATOM 799 C CA . GLU A 1 96 ? 29.200 2.095 -45.623 1.00 91.38 96 GLU A CA 1
ATOM 800 C C . GLU A 1 96 ? 28.824 2.830 -44.327 1.00 91.38 96 GLU A C 1
ATOM 802 O O . GLU A 1 96 ? 28.310 2.218 -43.386 1.00 91.38 96 GLU A O 1
ATOM 807 N N . LYS A 1 97 ? 28.982 4.159 -44.293 1.00 90.50 97 LYS A N 1
ATOM 808 C CA . LYS A 1 97 ? 28.565 5.015 -43.170 1.00 90.50 97 LYS A CA 1
ATOM 809 C C . LYS A 1 97 ? 27.057 4.919 -42.936 1.00 90.50 97 LYS A C 1
ATOM 811 O O . LYS A 1 97 ? 26.624 4.791 -41.790 1.00 90.50 97 LYS A O 1
ATOM 816 N N . LEU A 1 98 ? 26.252 4.913 -44.001 1.00 90.69 98 LEU A N 1
ATOM 817 C CA . LEU A 1 98 ? 24.803 4.705 -43.916 1.00 90.69 98 LEU A CA 1
ATOM 818 C C . LEU A 1 98 ? 24.449 3.297 -43.423 1.00 90.69 98 LEU A C 1
ATOM 820 O O . LEU A 1 98 ? 23.615 3.180 -42.527 1.00 90.69 98 LEU A O 1
ATOM 824 N N . ARG A 1 99 ? 25.103 2.244 -43.936 1.00 89.81 99 ARG A N 1
ATOM 825 C CA . ARG A 1 99 ? 24.907 0.853 -43.483 1.00 89.81 99 ARG A CA 1
ATOM 826 C C . ARG A 1 99 ? 25.191 0.707 -41.987 1.00 89.81 99 ARG A C 1
ATOM 828 O O . ARG A 1 99 ? 24.352 0.184 -41.257 1.00 89.81 99 ARG A O 1
ATOM 835 N N . SER A 1 100 ? 26.337 1.209 -41.526 1.00 88.75 100 SER A N 1
ATOM 836 C CA . SER A 1 100 ? 26.742 1.169 -40.113 1.00 88.75 100 SER A CA 1
ATOM 837 C C . SER A 1 100 ? 25.803 1.988 -39.215 1.00 88.75 100 SER A C 1
ATOM 839 O O . SER A 1 100 ? 25.384 1.525 -38.147 1.00 88.75 100 SER A O 1
ATOM 841 N N . THR A 1 101 ? 25.391 3.177 -39.670 1.00 90.06 101 THR A N 1
ATOM 842 C CA . THR A 1 101 ? 24.427 4.016 -38.940 1.00 90.06 101 THR A CA 1
ATOM 843 C C . THR A 1 101 ? 23.079 3.312 -38.822 1.00 90.06 101 THR A C 1
ATOM 845 O O . THR A 1 101 ? 22.530 3.214 -37.726 1.00 90.06 101 THR A O 1
ATOM 848 N N . PHE A 1 102 ? 22.564 2.766 -39.925 1.00 90.25 102 PHE A N 1
ATOM 849 C CA . PHE A 1 102 ? 21.305 2.028 -39.942 1.00 90.25 102 PHE A CA 1
ATOM 850 C C . PHE A 1 102 ? 21.355 0.802 -39.027 1.00 90.25 102 PHE A C 1
ATOM 852 O O . PHE A 1 102 ? 20.435 0.601 -38.239 1.00 90.25 102 PHE A O 1
ATOM 859 N N . TYR A 1 103 ? 22.447 0.031 -39.070 1.00 88.81 103 TYR A N 1
ATOM 860 C CA . TYR A 1 103 ? 22.679 -1.097 -38.167 1.00 88.81 103 TYR A CA 1
ATOM 861 C C . TYR A 1 103 ? 22.587 -0.655 -36.699 1.00 88.81 103 TYR A C 1
ATOM 863 O O . TYR A 1 103 ? 21.828 -1.228 -35.917 1.00 88.81 103 TYR A O 1
ATOM 871 N N . THR A 1 104 ? 23.314 0.400 -36.328 1.00 89.62 104 THR A N 1
ATOM 872 C CA . THR A 1 104 ? 23.360 0.903 -34.947 1.00 89.62 104 THR A CA 1
ATOM 873 C C . THR A 1 104 ? 21.989 1.380 -34.473 1.00 89.62 104 THR A C 1
ATOM 875 O O . THR A 1 104 ? 21.516 0.968 -33.412 1.00 89.62 104 THR A O 1
ATOM 878 N N . VAL A 1 105 ? 21.324 2.206 -35.283 1.00 91.81 105 VAL A N 1
ATOM 879 C CA . VAL A 1 105 ? 19.996 2.751 -34.986 1.00 91.81 105 VAL A CA 1
ATOM 880 C C . VAL A 1 105 ? 18.968 1.627 -34.861 1.00 91.81 105 VAL A C 1
ATOM 882 O O . VAL A 1 105 ? 18.219 1.585 -33.884 1.00 91.81 105 VAL A O 1
ATOM 885 N N . PHE A 1 106 ? 18.963 0.675 -35.797 1.00 91.00 106 PHE A N 1
ATOM 886 C CA . PHE A 1 106 ? 18.065 -0.474 -35.755 1.00 91.00 106 PHE A CA 1
ATOM 887 C C . PHE A 1 106 ? 18.235 -1.270 -34.461 1.00 91.00 106 PHE A C 1
ATOM 889 O O . PHE A 1 106 ? 17.250 -1.501 -33.763 1.00 91.00 106 PHE A O 1
ATOM 896 N N . PHE A 1 107 ? 19.465 -1.649 -34.096 1.00 88.75 107 PHE A N 1
ATOM 897 C CA . PHE A 1 107 ? 19.696 -2.430 -32.880 1.00 88.75 107 PHE A CA 1
ATOM 898 C C . PHE A 1 107 ? 19.354 -1.660 -31.606 1.00 88.75 107 PHE A C 1
ATOM 900 O O . PHE A 1 107 ? 18.839 -2.254 -30.659 1.00 88.75 107 PHE A O 1
ATOM 907 N N . GLN A 1 108 ? 19.570 -0.345 -31.580 1.00 90.81 108 GLN A N 1
ATOM 908 C CA . GLN A 1 108 ? 19.160 0.494 -30.458 1.00 90.81 108 GLN A CA 1
ATOM 909 C C . GLN A 1 108 ? 17.634 0.478 -30.272 1.00 90.81 108 GLN A C 1
ATOM 911 O O . GLN A 1 108 ? 17.154 0.220 -29.165 1.00 90.81 108 GLN A O 1
ATOM 916 N N . PHE A 1 109 ? 16.867 0.686 -31.346 1.00 94.12 109 PHE A N 1
ATOM 917 C CA . PHE A 1 109 ? 15.402 0.648 -31.294 1.00 94.12 109 PHE A CA 1
ATOM 918 C C . PHE A 1 109 ? 14.853 -0.758 -31.050 1.00 94.12 109 PHE A C 1
ATOM 920 O O . PHE A 1 109 ? 13.911 -0.920 -30.275 1.00 94.12 109 PHE A O 1
ATOM 927 N N . PHE A 1 110 ? 15.454 -1.778 -31.658 1.00 90.50 110 PHE A N 1
ATOM 928 C CA . PHE A 1 110 ? 15.080 -3.172 -31.453 1.00 90.50 110 PHE A CA 1
ATOM 929 C C . PHE A 1 110 ? 15.271 -3.584 -29.992 1.00 90.50 110 PHE A C 1
ATOM 931 O O . PHE A 1 110 ? 14.346 -4.121 -29.385 1.00 90.50 110 PHE A O 1
ATOM 938 N N . ASN A 1 111 ? 16.423 -3.260 -29.394 1.00 89.56 111 ASN A N 1
ATOM 939 C CA . ASN A 1 111 ? 16.691 -3.531 -27.982 1.00 89.56 111 ASN A CA 1
ATOM 940 C C . ASN A 1 111 ? 15.715 -2.782 -27.066 1.00 89.56 111 ASN A C 1
ATOM 942 O O . ASN A 1 111 ? 15.163 -3.381 -26.142 1.00 89.56 111 ASN A O 1
ATOM 946 N N . ALA A 1 112 ? 15.449 -1.499 -27.335 1.00 93.56 112 ALA A N 1
ATOM 947 C CA . ALA A 1 112 ? 14.471 -0.725 -26.572 1.00 93.56 112 ALA A CA 1
ATOM 948 C C . ALA A 1 112 ? 13.061 -1.336 -26.668 1.00 93.56 112 ALA A C 1
ATOM 950 O O . ALA A 1 112 ? 12.397 -1.534 -25.649 1.00 93.56 112 ALA A O 1
ATOM 951 N N . GLY A 1 113 ? 12.624 -1.706 -27.875 1.00 94.38 113 GLY A N 1
ATOM 952 C CA . GLY A 1 113 ? 11.344 -2.373 -28.109 1.00 94.38 113 GLY A CA 1
ATOM 953 C C . GLY A 1 113 ? 11.244 -3.729 -27.405 1.00 94.38 113 GLY A C 1
ATOM 954 O O . GLY A 1 113 ? 10.219 -4.021 -26.788 1.00 94.38 113 GLY A O 1
ATOM 955 N N . LEU A 1 114 ? 12.319 -4.524 -27.414 1.00 90.19 114 LEU A N 1
ATOM 956 C CA . LEU A 1 114 ? 12.407 -5.798 -26.691 1.00 90.19 114 LEU A CA 1
ATOM 957 C C . LEU A 1 114 ? 12.215 -5.611 -25.187 1.00 90.19 114 LEU A C 1
ATOM 959 O O . LEU A 1 114 ? 11.446 -6.347 -24.568 1.00 90.19 114 LEU A O 1
ATOM 963 N N . VAL A 1 115 ? 12.875 -4.609 -24.603 1.00 89.25 115 VAL A N 1
ATOM 964 C CA . VAL A 1 115 ? 12.750 -4.294 -23.175 1.00 89.25 115 VAL A CA 1
ATOM 965 C C . VAL A 1 115 ? 11.338 -3.819 -22.843 1.00 89.25 115 VAL A C 1
ATOM 967 O O . VAL A 1 115 ? 10.746 -4.314 -21.885 1.00 89.25 115 VAL A O 1
ATOM 970 N N . ILE A 1 116 ? 10.759 -2.918 -23.643 1.00 93.00 116 ILE A N 1
ATOM 971 C CA . ILE A 1 116 ? 9.374 -2.460 -23.455 1.00 93.00 116 ILE A CA 1
ATOM 972 C C . ILE A 1 116 ? 8.413 -3.650 -23.508 1.00 93.0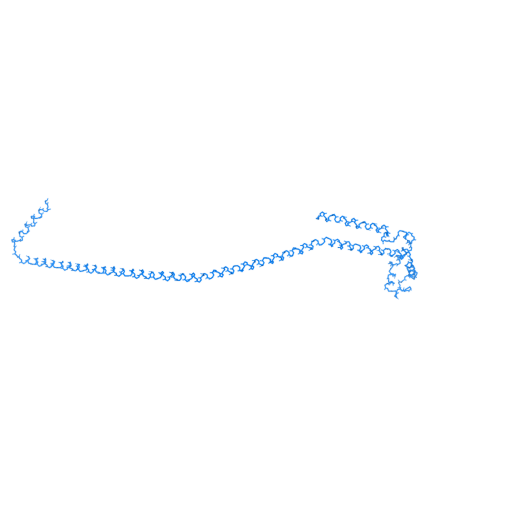0 116 ILE A C 1
ATOM 974 O O . ILE A 1 116 ? 7.556 -3.796 -22.636 1.00 93.00 116 ILE A O 1
ATOM 978 N N . TRP A 1 117 ? 8.582 -4.538 -24.486 1.00 89.88 117 TRP A N 1
ATOM 979 C CA . TRP A 1 117 ? 7.766 -5.739 -24.619 1.00 89.88 117 TRP A CA 1
ATOM 980 C C . TRP A 1 117 ? 7.919 -6.682 -23.419 1.00 89.88 117 TRP A C 1
ATOM 982 O O . TRP A 1 117 ? 6.922 -7.184 -22.892 1.00 89.88 117 TRP A O 1
ATOM 992 N N . LEU A 1 118 ? 9.151 -6.874 -22.937 1.00 88.75 118 LEU A N 1
ATOM 993 C CA . LEU A 1 118 ? 9.460 -7.666 -21.749 1.00 88.75 118 LEU A CA 1
ATOM 994 C C . LEU A 1 118 ? 8.745 -7.105 -20.510 1.00 88.75 118 LEU A C 1
ATOM 996 O O . LEU A 1 118 ? 8.049 -7.843 -19.806 1.00 88.75 118 LEU A O 1
ATOM 1000 N N . VAL A 1 119 ? 8.888 -5.800 -20.267 1.00 88.38 119 VAL A N 1
ATOM 1001 C CA . VAL A 1 119 ? 8.277 -5.093 -19.133 1.00 88.38 119 VAL A CA 1
ATOM 1002 C C . VAL A 1 119 ? 6.760 -5.135 -19.230 1.00 88.38 119 VAL A C 1
ATOM 1004 O O . VAL A 1 119 ? 6.099 -5.452 -18.247 1.00 88.38 119 VAL A O 1
ATOM 1007 N N . TRP A 1 120 ? 6.187 -4.892 -20.406 1.00 90.44 120 TRP A N 1
ATOM 1008 C CA . TRP A 1 120 ? 4.742 -4.950 -20.599 1.00 90.44 120 TRP A CA 1
ATOM 1009 C C . TRP A 1 120 ? 4.191 -6.354 -20.325 1.00 90.44 120 TRP A C 1
ATOM 1011 O O . TRP A 1 120 ? 3.201 -6.521 -19.606 1.00 90.44 120 TRP A O 1
ATOM 1021 N N . ARG A 1 121 ? 4.862 -7.397 -20.827 1.00 87.12 121 ARG A N 1
ATOM 1022 C CA . ARG A 1 121 ? 4.406 -8.783 -20.678 1.00 87.12 121 ARG A CA 1
ATOM 1023 C C . ARG A 1 121 ? 4.553 -9.316 -19.253 1.00 87.12 121 ARG A C 1
ATOM 1025 O O . ARG A 1 121 ? 3.655 -10.029 -18.790 1.00 87.12 121 ARG A O 1
ATOM 1032 N N . LEU A 1 122 ? 5.669 -9.019 -18.583 1.00 87.56 122 LEU A N 1
ATOM 1033 C CA . LEU A 1 122 ? 5.953 -9.482 -17.219 1.00 87.56 122 LEU A CA 1
ATOM 1034 C C . LEU A 1 122 ? 5.327 -8.581 -16.155 1.00 87.56 122 LEU A C 1
ATOM 1036 O O . LEU A 1 122 ? 4.829 -9.094 -15.158 1.00 87.56 122 LEU A O 1
ATOM 1040 N N . GLY A 1 123 ? 5.314 -7.269 -16.377 1.00 86.44 123 GLY A N 1
ATOM 1041 C CA . GLY A 1 123 ? 4.819 -6.254 -15.448 1.00 86.44 123 GLY A CA 1
ATOM 1042 C C . GLY A 1 123 ? 3.296 -6.179 -15.362 1.00 86.44 123 GLY A C 1
ATOM 1043 O O . GLY A 1 123 ? 2.764 -5.838 -14.310 1.00 86.44 123 GLY A O 1
ATOM 1044 N N . ARG A 1 124 ? 2.558 -6.591 -16.402 1.00 89.25 124 ARG A N 1
ATOM 1045 C CA . ARG A 1 124 ? 1.086 -6.558 -16.374 1.00 89.25 124 ARG A CA 1
ATOM 1046 C C . ARG A 1 124 ? 0.484 -7.398 -15.241 1.00 89.25 124 ARG A C 1
ATOM 1048 O O . ARG A 1 124 ? -0.430 -6.935 -14.570 1.00 89.25 124 ARG A O 1
ATOM 1055 N N . LYS A 1 125 ? 0.989 -8.615 -15.000 1.00 86.50 125 LYS A N 1
ATOM 1056 C CA . LYS A 1 125 ? 0.479 -9.497 -13.929 1.00 86.50 125 LYS A CA 1
ATOM 1057 C C . LYS A 1 125 ? 0.639 -8.890 -12.517 1.00 86.50 125 LYS A C 1
ATOM 1059 O O . LYS A 1 125 ? -0.365 -8.826 -11.813 1.00 86.50 125 LYS A O 1
ATOM 1064 N N . PRO A 1 126 ? 1.837 -8.457 -12.066 1.00 87.25 126 PRO A N 1
ATOM 1065 C CA . PRO A 1 126 ? 1.996 -7.875 -10.735 1.00 87.25 126 PRO A CA 1
ATOM 1066 C C . PRO A 1 126 ? 1.238 -6.555 -10.582 1.00 87.25 126 PRO A C 1
ATOM 1068 O O . PRO A 1 126 ? 0.626 -6.350 -9.540 1.00 87.25 126 PRO A O 1
ATOM 1071 N N . VAL A 1 127 ? 1.210 -5.706 -11.615 1.00 87.50 127 VAL A N 1
ATOM 1072 C CA . VAL A 1 127 ? 0.459 -4.441 -11.576 1.00 87.50 127 VAL A CA 1
ATOM 1073 C C . VAL A 1 127 ? -1.038 -4.699 -11.399 1.00 87.50 127 VAL A C 1
ATOM 1075 O O . VAL A 1 127 ? -1.652 -4.117 -10.509 1.00 87.50 127 VAL A O 1
ATOM 1078 N N . LEU A 1 128 ? -1.617 -5.625 -12.172 1.00 92.31 128 LEU A N 1
ATOM 1079 C CA . LEU A 1 128 ? -3.024 -6.005 -12.010 1.00 92.31 128 LEU A CA 1
ATOM 1080 C C . LEU A 1 128 ? -3.298 -6.607 -10.631 1.00 92.31 128 LEU A C 1
ATOM 1082 O O . LEU A 1 128 ? -4.264 -6.221 -9.992 1.00 92.31 128 LEU A O 1
ATOM 1086 N N . LYS A 1 129 ? -2.413 -7.471 -10.122 1.00 92.25 129 LYS A N 1
ATOM 1087 C CA . LYS A 1 129 ? -2.573 -8.055 -8.784 1.00 92.25 129 LYS A CA 1
ATOM 1088 C C . LYS A 1 129 ? -2.592 -6.993 -7.678 1.00 92.25 129 LYS A C 1
ATOM 1090 O O . LYS A 1 129 ? -3.344 -7.127 -6.719 1.00 92.25 129 LYS A O 1
ATOM 1095 N N . ILE A 1 130 ? -1.766 -5.951 -7.788 1.00 92.50 130 ILE A N 1
ATOM 1096 C CA . ILE A 1 130 ? -1.764 -4.838 -6.826 1.00 92.50 130 ILE A CA 1
ATOM 1097 C C . ILE A 1 130 ? -3.096 -4.086 -6.883 1.00 92.50 130 ILE A C 1
ATOM 1099 O O . ILE A 1 130 ? -3.686 -3.832 -5.834 1.00 92.50 130 ILE A O 1
ATOM 1103 N N . LEU A 1 131 ? -3.585 -3.778 -8.087 1.00 92.81 131 LEU A N 1
ATOM 1104 C CA . LEU A 1 131 ? -4.876 -3.114 -8.276 1.00 92.81 131 LEU A CA 1
ATOM 1105 C C . LEU A 1 131 ? -6.031 -3.968 -7.740 1.00 92.81 131 LEU A C 1
ATOM 1107 O O . LEU A 1 131 ? -6.852 -3.468 -6.975 1.00 92.81 131 LEU A O 1
ATOM 1111 N N . ASP A 1 132 ? -6.052 -5.262 -8.052 1.00 96.12 132 ASP A N 1
ATOM 1112 C CA . ASP A 1 132 ? -7.071 -6.191 -7.562 1.00 96.12 132 ASP A CA 1
ATOM 1113 C C . ASP A 1 132 ? -7.061 -6.266 -6.034 1.00 96.12 132 ASP A C 1
ATOM 1115 O O . ASP A 1 132 ? -8.116 -6.178 -5.411 1.00 96.12 132 ASP A O 1
ATOM 1119 N N . ASN A 1 133 ? -5.886 -6.362 -5.407 1.00 94.56 133 ASN A N 1
ATOM 1120 C CA . ASN A 1 133 ? -5.767 -6.372 -3.948 1.00 94.56 133 ASN A CA 1
ATOM 1121 C C . ASN A 1 133 ? -6.288 -5.072 -3.318 1.00 94.56 133 ASN A C 1
ATOM 1123 O O . ASN A 1 133 ? -6.939 -5.112 -2.273 1.00 94.56 133 ASN A O 1
ATOM 1127 N N . GLN A 1 134 ? -6.024 -3.921 -3.944 1.00 94.62 134 GLN A N 1
ATOM 1128 C CA . GLN A 1 134 ? -6.551 -2.637 -3.480 1.00 94.62 134 GLN A CA 1
ATOM 1129 C C . GLN A 1 134 ? -8.075 -2.576 -3.608 1.00 94.62 134 GLN A C 1
ATOM 1131 O O . GLN A 1 134 ? -8.741 -2.141 -2.670 1.00 94.62 134 GLN A O 1
ATOM 1136 N N . ILE A 1 135 ? -8.628 -3.053 -4.726 1.00 94.62 135 ILE A N 1
ATOM 1137 C CA . ILE A 1 135 ? -10.075 -3.114 -4.959 1.00 94.62 135 ILE A CA 1
ATOM 1138 C C . ILE A 1 135 ? -10.750 -4.024 -3.929 1.00 94.62 135 ILE A C 1
ATOM 1140 O O . ILE A 1 135 ? -11.750 -3.625 -3.331 1.00 94.62 135 ILE A O 1
ATOM 1144 N N . HIS A 1 136 ? -10.196 -5.213 -3.678 1.00 95.88 136 HIS A N 1
ATOM 1145 C CA . HIS A 1 136 ? -10.721 -6.135 -2.668 1.00 95.88 136 HIS A CA 1
ATOM 1146 C C . HIS A 1 136 ? -10.653 -5.517 -1.269 1.00 95.88 136 HIS A C 1
ATOM 1148 O O . HIS A 1 136 ? -11.672 -5.448 -0.588 1.00 95.88 136 HIS A O 1
ATOM 1154 N N . GLY A 1 137 ? -9.510 -4.942 -0.881 1.00 94.88 137 GLY A N 1
ATOM 1155 C CA . GLY A 1 137 ? -9.375 -4.280 0.418 1.00 94.88 137 GLY A CA 1
ATOM 1156 C C . GLY A 1 137 ? -10.329 -3.092 0.605 1.00 94.88 137 GLY A C 1
ATOM 1157 O O . GLY A 1 137 ? -10.814 -2.853 1.710 1.00 94.88 137 GLY A O 1
ATOM 1158 N N . LEU A 1 138 ? -10.637 -2.348 -0.461 1.00 93.06 138 LEU A N 1
ATOM 1159 C CA . LEU A 1 138 ? -11.657 -1.293 -0.447 1.00 93.06 138 LEU A CA 1
ATOM 1160 C C . LEU A 1 138 ? -13.069 -1.861 -0.294 1.00 93.06 138 LEU A C 1
ATOM 1162 O O . LEU A 1 138 ? -13.851 -1.343 0.505 1.00 93.06 138 LEU A O 1
ATOM 1166 N N . ARG A 1 139 ? -13.395 -2.929 -1.027 1.00 96.06 139 ARG A N 1
ATOM 1167 C CA . ARG A 1 139 ? -14.696 -3.598 -0.936 1.00 96.06 139 ARG A CA 1
ATOM 1168 C C . ARG A 1 139 ? -14.942 -4.145 0.470 1.00 96.06 139 ARG A C 1
ATOM 1170 O O . ARG A 1 139 ? -16.010 -3.882 1.019 1.00 96.06 139 ARG A O 1
ATOM 1177 N N . ASP A 1 140 ? -13.945 -4.788 1.070 1.00 96.94 140 ASP A N 1
ATOM 1178 C CA . ASP A 1 140 ? -14.032 -5.348 2.422 1.00 96.94 140 ASP A CA 1
ATOM 1179 C C . ASP A 1 140 ? -14.267 -4.253 3.471 1.00 96.94 140 ASP A C 1
ATOM 1181 O O . ASP A 1 140 ? -15.129 -4.384 4.346 1.00 96.94 140 ASP A O 1
ATOM 1185 N N . LYS A 1 141 ? -13.567 -3.117 3.344 1.00 93.25 141 LYS A N 1
ATOM 1186 C CA . LYS A 1 141 ? -13.785 -1.939 4.200 1.00 93.25 141 LYS A CA 1
ATOM 1187 C C . LYS A 1 141 ? -15.202 -1.388 4.057 1.00 93.25 141 LYS A C 1
ATOM 1189 O O . LYS A 1 141 ? -15.837 -1.083 5.064 1.00 93.25 141 LYS A O 1
ATOM 1194 N N . ILE A 1 142 ? -15.719 -1.285 2.832 1.00 94.88 142 ILE A N 1
ATOM 1195 C CA . ILE A 1 142 ? -17.091 -0.818 2.587 1.00 94.88 142 ILE A CA 1
ATOM 1196 C C . ILE A 1 142 ? -18.108 -1.778 3.214 1.00 94.88 142 ILE A C 1
ATOM 1198 O O . ILE A 1 142 ? -19.044 -1.316 3.869 1.00 94.88 142 ILE A O 1
ATOM 1202 N N . SER A 1 143 ? -17.934 -3.094 3.058 1.00 95.88 143 SER A N 1
ATOM 1203 C CA . SER A 1 143 ? -18.827 -4.072 3.691 1.00 95.88 143 SER A CA 1
ATOM 1204 C C . SER A 1 143 ? -18.754 -4.020 5.214 1.00 95.88 143 SER A C 1
ATOM 1206 O O . SER A 1 143 ? -19.794 -4.035 5.864 1.00 95.88 143 SER A O 1
ATOM 1208 N N . ALA A 1 144 ? -17.561 -3.868 5.794 1.00 95.62 144 ALA A N 1
ATOM 1209 C CA . ALA A 1 144 ? -17.398 -3.753 7.240 1.00 95.62 144 ALA A CA 1
ATOM 1210 C C . ALA A 1 144 ? -18.122 -2.517 7.796 1.00 95.62 144 ALA A C 1
ATOM 1212 O O . ALA A 1 144 ? -18.823 -2.610 8.801 1.00 95.62 144 ALA A O 1
ATOM 1213 N N . VAL A 1 145 ? -18.019 -1.372 7.110 1.00 94.50 145 VAL A N 1
ATOM 1214 C CA . VAL A 1 145 ? -18.728 -0.140 7.493 1.00 94.50 145 VAL A CA 1
ATOM 1215 C C . VAL A 1 145 ? -20.245 -0.300 7.370 1.00 94.50 145 VAL A C 1
ATOM 1217 O O . VAL A 1 145 ? -20.974 0.155 8.252 1.00 94.50 145 VAL A O 1
ATOM 1220 N N . ARG A 1 146 ? -20.741 -0.956 6.312 1.00 94.94 146 ARG A N 1
ATOM 1221 C CA . ARG A 1 146 ? -22.181 -1.235 6.160 1.00 94.94 146 ARG A CA 1
ATOM 1222 C C . ARG A 1 146 ? -22.702 -2.130 7.282 1.00 94.94 146 ARG A C 1
ATOM 1224 O O . ARG A 1 146 ? -23.652 -1.735 7.950 1.00 94.94 146 ARG A O 1
ATOM 1231 N N . ASN A 1 147 ? -22.024 -3.242 7.556 1.00 95.69 147 ASN A N 1
ATOM 1232 C CA . ASN A 1 147 ? -22.402 -4.164 8.628 1.00 95.69 147 ASN A CA 1
ATOM 1233 C C . ASN A 1 147 ? -22.360 -3.476 10.001 1.00 95.69 147 ASN A C 1
ATOM 1235 O O . ASN A 1 147 ? -23.264 -3.648 10.811 1.00 95.69 147 ASN A O 1
ATOM 1239 N N . ALA A 1 148 ? -21.346 -2.642 10.259 1.00 93.88 148 ALA A N 1
ATOM 1240 C CA . ALA A 1 148 ? -21.262 -1.866 11.495 1.00 93.88 148 ALA A CA 1
ATOM 1241 C C . ALA A 1 148 ? -22.422 -0.867 11.632 1.00 93.88 148 ALA A C 1
ATOM 1243 O O . ALA A 1 148 ? -22.969 -0.701 12.723 1.00 93.88 148 ALA A O 1
ATOM 1244 N N . ARG A 1 149 ? -22.829 -0.220 10.531 1.00 93.94 149 ARG A N 1
ATOM 1245 C CA . ARG A 1 149 ? -23.975 0.697 10.511 1.00 93.94 149 ARG A CA 1
ATOM 1246 C C . ARG A 1 149 ? -25.293 -0.034 10.759 1.00 93.94 149 ARG A C 1
ATOM 1248 O O . ARG A 1 149 ? -26.115 0.472 11.518 1.00 93.94 149 ARG A O 1
ATOM 1255 N N . GLU A 1 150 ? -25.491 -1.196 10.144 1.00 96.19 150 GLU A N 1
ATOM 1256 C CA . GLU A 1 150 ? -26.679 -2.033 10.354 1.00 96.19 150 GLU A CA 1
ATOM 1257 C C . GLU A 1 150 ? -26.755 -2.533 11.799 1.00 96.19 150 GLU A C 1
ATOM 1259 O O . GLU A 1 150 ? -27.753 -2.286 12.473 1.00 96.19 150 GLU A O 1
ATOM 1264 N N . ALA A 1 151 ? -25.663 -3.084 12.335 1.00 93.88 151 ALA A N 1
ATOM 1265 C CA . ALA A 1 151 ? -25.591 -3.516 13.730 1.00 93.88 151 ALA A CA 1
ATOM 1266 C C . ALA A 1 151 ? -25.823 -2.358 14.719 1.00 93.88 151 ALA A C 1
ATOM 1268 O O . ALA A 1 151 ? -26.489 -2.524 15.742 1.00 93.88 151 ALA A O 1
ATOM 1269 N N . ALA A 1 152 ? -25.303 -1.159 14.432 1.00 92.00 152 ALA A N 1
ATOM 1270 C CA . ALA A 1 152 ? -25.567 0.024 15.249 1.00 92.00 152 ALA A CA 1
ATOM 1271 C C . ALA A 1 152 ? -27.046 0.448 15.188 1.00 92.00 152 ALA A C 1
ATOM 1273 O O . ALA A 1 152 ? -27.621 0.821 16.213 1.00 92.00 152 ALA A O 1
ATOM 127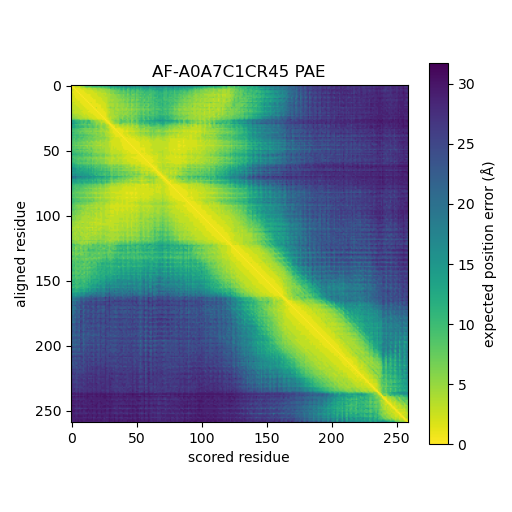4 N N . ALA A 1 153 ? -27.676 0.367 14.012 1.00 94.94 153 ALA A N 1
ATOM 1275 C CA . ALA A 1 153 ? -29.097 0.656 13.850 1.00 94.94 153 ALA A CA 1
ATOM 1276 C C . ALA A 1 153 ? -29.975 -0.358 14.603 1.00 94.94 153 ALA A C 1
ATOM 1278 O O . ALA A 1 153 ? -30.920 0.049 15.279 1.00 94.94 153 ALA A O 1
ATOM 1279 N N . GLU A 1 154 ? -29.642 -1.649 14.556 1.00 95.06 154 GLU A N 1
ATOM 1280 C CA . GLU A 1 154 ? -30.326 -2.695 15.325 1.00 95.06 154 GLU A CA 1
ATOM 1281 C C . GLU A 1 154 ? -30.184 -2.485 16.831 1.00 95.06 154 GLU A C 1
ATOM 1283 O O . GLU A 1 154 ? -31.186 -2.489 17.544 1.00 95.06 154 GLU A O 1
ATOM 1288 N N . ARG A 1 155 ? -28.969 -2.207 17.322 1.00 92.56 155 ARG A N 1
ATOM 1289 C CA . ARG A 1 155 ? -28.741 -1.890 18.742 1.00 92.56 155 ARG A CA 1
ATOM 1290 C C . ARG A 1 155 ? -29.560 -0.689 19.193 1.00 92.56 155 ARG A C 1
ATOM 1292 O O . ARG A 1 155 ? -30.127 -0.717 20.281 1.00 92.56 155 ARG A O 1
ATOM 1299 N N . ARG A 1 156 ? -29.656 0.348 18.356 1.00 92.56 156 ARG A N 1
ATOM 1300 C CA . ARG A 1 156 ? -30.470 1.531 18.653 1.00 92.56 156 ARG A CA 1
ATOM 1301 C C . ARG A 1 156 ? -31.960 1.192 18.724 1.00 92.56 156 ARG A C 1
ATOM 1303 O O . ARG A 1 156 ? -32.626 1.667 19.635 1.00 92.56 156 ARG A O 1
ATOM 1310 N N . ARG A 1 157 ? -32.473 0.363 17.807 1.00 93.38 157 ARG A N 1
ATOM 1311 C CA . ARG A 1 157 ? -33.870 -0.109 17.843 1.00 93.38 157 ARG A CA 1
ATOM 1312 C C . ARG A 1 157 ? -34.148 -0.961 19.081 1.00 93.38 157 ARG A C 1
ATOM 1314 O O . ARG A 1 157 ? -35.133 -0.717 19.762 1.00 93.38 157 ARG A O 1
ATOM 1321 N N . ALA A 1 158 ? -33.259 -1.898 19.407 1.00 91.06 158 ALA A N 1
ATOM 1322 C CA . ALA A 1 158 ? -33.391 -2.740 20.593 1.00 91.06 158 ALA A CA 1
ATOM 1323 C C . ALA A 1 158 ? -33.346 -1.920 21.894 1.00 91.06 158 ALA A C 1
ATOM 1325 O O . ALA A 1 158 ? -34.103 -2.193 22.819 1.00 91.06 158 ALA A O 1
ATOM 1326 N N . ALA A 1 159 ? -32.488 -0.898 21.967 1.00 87.50 159 ALA A N 1
ATOM 1327 C CA . ALA A 1 159 ? -32.443 0.016 23.106 1.00 87.50 159 ALA A CA 1
ATOM 1328 C C . ALA A 1 159 ? -33.717 0.868 23.217 1.00 87.50 159 ALA A C 1
ATOM 1330 O O . ALA A 1 159 ? -34.235 1.029 24.317 1.00 87.50 159 ALA A O 1
ATOM 1331 N N . ALA A 1 160 ? -34.245 1.367 22.095 1.00 86.69 160 ALA A N 1
ATOM 1332 C CA . ALA A 1 160 ? -35.502 2.115 22.077 1.00 86.69 160 ALA A CA 1
ATOM 1333 C C . ALA A 1 160 ? -36.689 1.257 22.547 1.00 86.69 160 ALA A C 1
ATOM 1335 O O . ALA A 1 160 ? -37.456 1.711 23.385 1.00 86.69 160 ALA A O 1
ATOM 1336 N N . ALA A 1 161 ? -36.782 0.002 22.091 1.00 87.56 161 ALA A N 1
ATOM 1337 C CA . ALA A 1 161 ? -37.824 -0.928 22.532 1.00 87.56 161 ALA A CA 1
ATOM 1338 C C . ALA A 1 161 ? -37.732 -1.241 24.036 1.00 87.56 161 ALA A C 1
ATOM 1340 O O . ALA A 1 161 ? -38.743 -1.334 24.719 1.00 87.56 161 ALA A O 1
ATOM 1341 N N . LYS A 1 162 ? -36.516 -1.362 24.586 1.00 85.12 162 LYS A N 1
ATOM 1342 C CA . LYS A 1 162 ? -36.339 -1.531 26.037 1.00 85.12 162 LYS A CA 1
ATOM 1343 C C . LYS A 1 162 ? -36.800 -0.305 26.821 1.00 85.12 162 LYS A C 1
ATOM 1345 O O . LYS A 1 162 ? -37.422 -0.473 27.857 1.00 85.12 162 LYS A O 1
ATOM 1350 N N . LEU A 1 163 ? -36.505 0.902 26.336 1.00 80.94 163 LEU A N 1
ATOM 1351 C CA . LEU A 1 163 ? -36.924 2.143 26.995 1.00 80.94 163 LEU A CA 1
ATOM 1352 C C . LEU A 1 163 ? -38.447 2.308 27.032 1.00 80.94 163 LEU A C 1
ATOM 1354 O O . LEU A 1 163 ? -38.957 2.856 28.001 1.00 80.94 163 LEU A O 1
ATOM 1358 N N . GLU A 1 164 ? -39.160 1.821 26.015 1.00 81.75 164 GLU A N 1
ATOM 1359 C CA . GLU A 1 164 ? -40.627 1.853 25.978 1.00 81.75 164 GLU A CA 1
ATOM 1360 C C . GLU A 1 164 ? -41.243 1.063 27.145 1.00 81.75 164 GLU A C 1
ATOM 1362 O O . GLU A 1 164 ? -42.146 1.556 27.810 1.00 81.75 164 GLU A O 1
ATOM 1367 N N . HIS A 1 165 ? -40.681 -0.103 27.476 1.00 79.88 165 HIS A N 1
ATOM 1368 C CA . HIS A 1 165 ? -41.176 -0.944 28.571 1.00 79.88 165 HIS A CA 1
ATOM 1369 C C . HIS A 1 165 ? -40.763 -0.481 29.974 1.00 79.88 165 HIS A C 1
ATOM 1371 O O . HIS A 1 165 ? -41.412 -0.856 30.947 1.00 79.88 165 HIS A O 1
ATOM 1377 N N . VAL A 1 166 ? -39.712 0.336 30.106 1.00 78.62 166 VAL A N 1
ATOM 1378 C CA . VAL A 1 166 ? -39.258 0.834 31.419 1.00 78.62 166 VAL A CA 1
ATOM 1379 C C . VAL A 1 166 ? -40.314 1.730 32.068 1.00 78.62 166 VAL A C 1
ATOM 1381 O O . VAL A 1 166 ? -40.516 1.640 33.273 1.00 78.62 166 VAL A O 1
ATOM 1384 N N . ALA A 1 167 ? -41.026 2.548 31.288 1.00 78.56 167 ALA A N 1
ATOM 1385 C CA . ALA A 1 167 ? -42.071 3.415 31.835 1.00 78.56 167 ALA A CA 1
ATOM 1386 C C . ALA A 1 167 ? -43.238 2.603 32.431 1.00 78.56 167 ALA A C 1
ATOM 1388 O O . ALA A 1 167 ? -43.732 2.922 33.513 1.00 78.56 167 ALA A O 1
ATOM 1389 N N . ASP A 1 168 ? -43.638 1.521 31.757 1.00 83.44 168 ASP A N 1
ATOM 1390 C CA . ASP A 1 168 ? -44.684 0.613 32.237 1.00 83.44 168 ASP A CA 1
ATOM 1391 C C . ASP A 1 168 ? -44.231 -0.169 33.482 1.00 83.44 168 ASP A C 1
ATOM 1393 O O . ASP A 1 168 ? -45.004 -0.350 34.427 1.00 83.44 168 ASP A O 1
ATOM 1397 N N . GLU A 1 169 ? -42.969 -0.615 33.513 1.00 81.31 169 GLU A N 1
ATOM 1398 C CA . GLU A 1 169 ? -42.387 -1.285 34.681 1.00 81.31 169 GLU A CA 1
ATOM 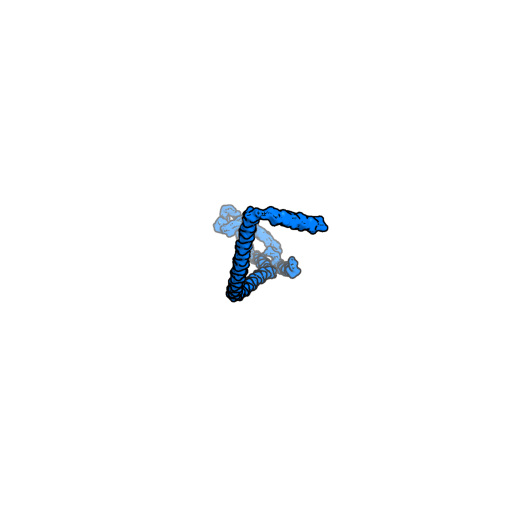1399 C C . GLU A 1 169 ? -42.285 -0.349 35.891 1.00 81.31 169 GLU A C 1
ATOM 1401 O O . GLU A 1 169 ? -42.656 -0.762 36.991 1.00 81.31 169 GLU A O 1
ATOM 1406 N N . ASP A 1 170 ? -41.870 0.906 35.699 1.00 79.62 170 ASP A N 1
ATOM 1407 C CA . ASP A 1 170 ? -41.825 1.922 36.758 1.00 79.62 170 ASP A CA 1
ATOM 1408 C C . ASP A 1 170 ? -43.222 2.163 37.348 1.00 79.62 170 ASP A C 1
ATOM 1410 O O . ASP A 1 170 ? -43.391 2.173 38.571 1.00 79.62 170 ASP A O 1
ATOM 1414 N N . HIS A 1 171 ? -44.250 2.286 36.501 1.00 84.69 171 HIS A N 1
ATOM 1415 C CA . HIS A 1 171 ? -45.634 2.419 36.962 1.00 84.69 171 HIS A CA 1
ATOM 1416 C C . HIS A 1 171 ? -46.110 1.194 37.751 1.00 84.69 171 HIS A C 1
ATOM 1418 O O . HIS A 1 171 ? -46.757 1.354 38.790 1.00 84.69 171 HIS A O 1
ATOM 1424 N N . ARG A 1 172 ? -45.768 -0.022 37.306 1.00 91.44 172 ARG A N 1
ATOM 1425 C CA . ARG A 1 172 ? -46.109 -1.254 38.031 1.00 91.44 172 ARG A CA 1
ATOM 1426 C C . ARG A 1 172 ? -45.413 -1.319 39.390 1.00 91.44 172 ARG A C 1
ATOM 1428 O O . ARG A 1 172 ? -46.063 -1.630 40.382 1.00 91.44 172 ARG A O 1
ATOM 1435 N N . ILE A 1 173 ? -44.118 -1.003 39.448 1.00 88.44 173 ILE A N 1
ATOM 1436 C CA . ILE A 1 173 ? -43.339 -1.015 40.695 1.00 88.44 173 ILE A CA 1
ATOM 1437 C C . ILE A 1 173 ? -43.902 0.004 41.687 1.00 88.44 173 ILE A C 1
ATOM 1439 O O . ILE A 1 173 ? -44.062 -0.319 42.863 1.00 88.44 173 ILE A O 1
ATOM 1443 N N . LEU A 1 174 ? -44.241 1.212 41.228 1.00 89.62 174 LEU A N 1
ATOM 1444 C CA . LEU A 1 174 ? -44.861 2.228 42.080 1.00 89.62 174 LEU A CA 1
ATOM 1445 C C . LEU A 1 174 ? -46.219 1.767 42.623 1.00 89.62 174 LEU A C 1
ATOM 1447 O O . LEU A 1 174 ? -46.485 1.955 43.808 1.00 89.62 174 LEU A O 1
ATOM 1451 N N . ALA A 1 175 ? -47.048 1.123 41.797 1.00 92.06 175 ALA A N 1
ATOM 1452 C CA . ALA A 1 175 ? -48.332 0.579 42.236 1.00 92.06 175 ALA A CA 1
ATOM 1453 C C . ALA A 1 175 ? -48.166 -0.544 43.277 1.00 92.06 175 ALA A C 1
ATOM 1455 O O . ALA A 1 175 ? -48.823 -0.516 44.316 1.00 92.06 175 ALA A O 1
ATOM 1456 N N . GLU A 1 176 ? -47.251 -1.492 43.049 1.00 90.19 176 GLU A N 1
ATOM 1457 C CA . GLU A 1 176 ? -46.945 -2.561 44.012 1.00 90.19 176 GLU A CA 1
ATOM 1458 C C . GLU A 1 176 ? -46.382 -2.009 45.330 1.00 90.19 176 GLU A C 1
ATOM 1460 O O . GLU A 1 176 ? -46.719 -2.500 46.409 1.00 90.19 176 GLU A O 1
ATOM 1465 N N . ALA A 1 177 ? -45.529 -0.983 45.262 1.00 90.38 177 ALA A N 1
ATOM 1466 C CA . ALA A 1 177 ? -44.990 -0.320 46.443 1.00 90.38 177 ALA A CA 1
ATOM 1467 C C . ALA A 1 177 ? -46.097 0.375 47.248 1.00 90.38 177 ALA A C 1
ATOM 1469 O O . ALA A 1 177 ? -46.130 0.236 48.469 1.00 90.38 177 ALA A O 1
ATOM 1470 N N . GLN A 1 178 ? -47.021 1.068 46.574 1.00 92.06 178 GLN A N 1
ATOM 1471 C CA . GLN A 1 178 ? -48.172 1.715 47.204 1.00 92.06 178 GLN A CA 1
ATOM 1472 C C . GLN A 1 178 ? -49.064 0.690 47.918 1.00 92.06 178 GLN A C 1
ATOM 1474 O O . GLN A 1 178 ? -49.414 0.882 49.080 1.00 92.06 178 GLN A O 1
ATOM 1479 N N . GLU A 1 179 ? -49.363 -0.429 47.256 1.00 93.88 179 GLU A N 1
ATOM 1480 C CA .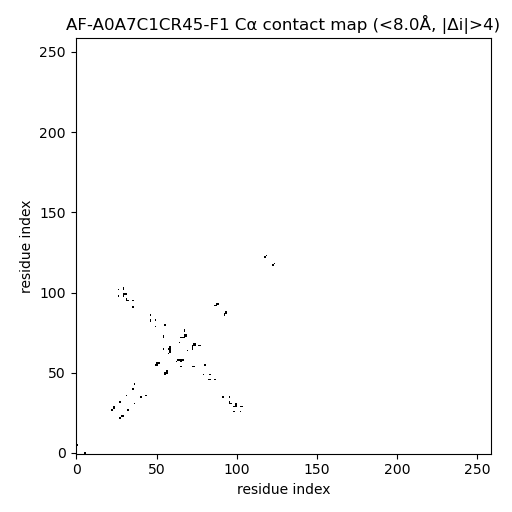 GLU A 1 179 ? -50.191 -1.495 47.820 1.00 93.88 179 GLU A CA 1
ATOM 1481 C C . GLU A 1 179 ? -49.532 -2.142 49.048 1.00 93.88 179 GLU A C 1
ATOM 1483 O O . GLU A 1 179 ? -50.190 -2.382 50.060 1.00 93.88 179 GLU A O 1
ATOM 1488 N N . ARG A 1 180 ? -48.215 -2.391 49.005 1.00 91.50 180 ARG A N 1
ATOM 1489 C CA . ARG A 1 180 ? -47.478 -2.886 50.180 1.00 91.50 180 ARG A CA 1
ATOM 1490 C C . ARG A 1 180 ? -47.528 -1.902 51.339 1.00 91.50 180 ARG A C 1
ATOM 1492 O O . ARG A 1 180 ? -47.730 -2.326 52.470 1.00 91.50 180 ARG A O 1
ATOM 1499 N N . LEU A 1 181 ? -47.369 -0.614 51.054 1.00 91.00 181 LEU A N 1
ATOM 1500 C CA . LEU A 1 181 ? -47.383 0.438 52.065 1.00 91.00 181 LEU A CA 1
ATOM 1501 C C . LEU A 1 181 ? -48.767 0.546 52.727 1.00 91.00 181 LEU A C 1
ATOM 1503 O O . LEU A 1 181 ? -48.855 0.718 53.940 1.00 91.00 181 LEU A O 1
ATOM 1507 N N . GLU A 1 182 ? -49.845 0.374 51.958 1.00 93.75 182 GLU A N 1
ATOM 1508 C CA . GLU A 1 182 ? -51.211 0.307 52.491 1.00 93.75 182 GLU A CA 1
ATOM 1509 C C . GLU A 1 182 ? -51.434 -0.917 53.387 1.00 93.75 182 GLU A C 1
ATOM 1511 O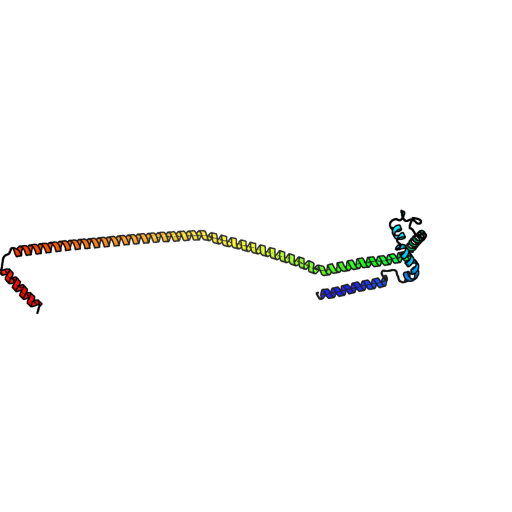 O . GLU A 1 182 ? -51.987 -0.766 54.478 1.00 93.75 182 GLU A O 1
ATOM 1516 N N . ARG A 1 183 ? -50.954 -2.103 52.986 1.00 92.50 183 ARG A N 1
ATOM 1517 C CA . ARG A 1 183 ? -51.041 -3.318 53.818 1.00 92.50 183 ARG A CA 1
ATOM 1518 C C . ARG A 1 183 ? -50.219 -3.207 55.101 1.00 92.50 183 ARG A C 1
ATOM 1520 O O . ARG A 1 183 ? -50.709 -3.520 56.177 1.00 92.50 183 ARG A O 1
ATOM 1527 N N . GLU A 1 184 ? -48.983 -2.719 55.017 1.00 91.50 184 GLU A N 1
ATOM 1528 C CA . GLU A 1 184 ? -48.150 -2.518 56.209 1.00 91.50 184 GLU A CA 1
ATOM 1529 C C . GLU A 1 184 ? -48.787 -1.514 57.171 1.00 91.50 184 GLU A C 1
ATOM 1531 O O . GLU A 1 184 ? -48.730 -1.691 58.389 1.00 91.50 184 GLU A O 1
ATOM 1536 N N . LYS A 1 185 ? -49.439 -0.476 56.636 1.00 93.19 185 LYS A N 1
ATOM 1537 C CA . LYS A 1 185 ? -50.185 0.482 57.446 1.00 93.19 185 LYS A CA 1
ATOM 1538 C C . LYS A 1 185 ? -51.379 -0.176 58.143 1.00 93.19 185 LYS A C 1
ATOM 1540 O O . LYS A 1 185 ? -51.542 0.050 59.341 1.00 93.19 185 LYS A O 1
ATOM 1545 N N . SER A 1 186 ? -52.178 -0.990 57.446 1.00 93.62 186 SER A N 1
ATOM 1546 C CA . SER A 1 186 ? -53.300 -1.699 58.080 1.00 93.62 186 SER A CA 1
ATOM 1547 C C . SER A 1 186 ? -52.824 -2.681 59.149 1.00 93.62 186 SER A C 1
ATOM 1549 O O . SER A 1 186 ? -53.371 -2.698 60.248 1.00 93.62 186 SER A O 1
ATOM 1551 N N . ASP A 1 187 ? -51.755 -3.431 58.876 1.00 93.75 187 ASP A N 1
ATOM 1552 C CA . ASP A 1 187 ? -51.184 -4.391 59.824 1.00 93.75 187 ASP A CA 1
ATOM 1553 C C . ASP A 1 187 ? -50.652 -3.684 61.081 1.00 93.75 187 ASP A C 1
ATOM 1555 O O . ASP A 1 187 ? -50.847 -4.155 62.204 1.00 93.75 187 ASP A O 1
ATOM 1559 N N . LEU A 1 188 ? -50.002 -2.525 60.917 1.00 93.19 188 LEU A N 1
ATOM 1560 C CA . LEU A 1 188 ? -49.551 -1.696 62.036 1.00 93.19 188 LEU A CA 1
ATOM 1561 C C . LEU A 1 188 ? -50.723 -1.166 62.867 1.00 93.19 188 LEU A C 1
ATOM 1563 O O . LEU A 1 188 ? -50.645 -1.177 64.097 1.00 93.19 188 LEU A O 1
ATOM 1567 N N . GLU A 1 189 ? -51.802 -0.722 62.221 1.00 93.00 189 GLU A N 1
ATOM 1568 C CA . GLU A 1 189 ? -53.014 -0.261 62.905 1.00 93.00 189 GLU A CA 1
ATOM 1569 C C . GLU A 1 189 ? -53.671 -1.402 63.701 1.00 93.00 189 GLU A C 1
ATOM 1571 O O . GLU A 1 189 ? -54.014 -1.214 64.873 1.00 93.00 189 GLU A O 1
ATOM 1576 N N . GLU A 1 190 ? -53.771 -2.605 63.129 1.00 93.06 190 GLU A N 1
ATOM 1577 C CA . GLU A 1 190 ? -54.279 -3.793 63.825 1.00 93.06 190 GLU A CA 1
ATOM 1578 C C . GLU A 1 190 ? -53.395 -4.185 65.016 1.00 93.06 190 GLU A C 1
ATOM 1580 O O . GLU A 1 190 ? -53.894 -4.390 66.129 1.00 93.06 190 GLU A O 1
ATOM 1585 N N . GLN A 1 191 ? -52.073 -4.231 64.830 1.00 91.56 191 GLN A N 1
ATOM 1586 C CA . GLN A 1 191 ? -51.128 -4.515 65.914 1.00 91.56 191 GLN A CA 1
ATOM 1587 C C . GLN A 1 191 ? -51.219 -3.473 67.031 1.00 91.56 191 GLN A C 1
ATOM 1589 O O . GLN A 1 191 ? -51.153 -3.817 68.216 1.00 91.56 191 GLN A O 1
ATOM 1594 N N . GLN A 1 192 ? -51.386 -2.197 66.682 1.00 92.25 192 GLN A N 1
ATOM 1595 C CA . GLN A 1 192 ? -51.557 -1.126 67.655 1.00 92.25 192 GLN A CA 1
ATOM 1596 C C . GLN A 1 192 ? -52.850 -1.312 68.457 1.00 92.25 192 GLN A C 1
ATOM 1598 O O . GLN A 1 192 ? -52.823 -1.199 69.685 1.00 92.25 192 GLN A O 1
ATOM 1603 N N . GLN A 1 193 ? -53.964 -1.650 67.802 1.00 93.19 193 GLN A N 1
ATOM 1604 C CA . GLN A 1 193 ? -55.229 -1.936 68.483 1.00 93.19 193 GLN A CA 1
ATOM 1605 C C . GLN A 1 193 ? -55.117 -3.140 69.424 1.00 93.19 193 GLN A C 1
ATOM 1607 O O . GLN A 1 193 ? -55.557 -3.059 70.574 1.00 93.19 193 GLN A O 1
ATOM 1612 N N . GLN A 1 194 ? -54.473 -4.224 68.983 1.00 92.56 194 GLN A N 1
ATOM 1613 C CA . GLN A 1 194 ? -54.232 -5.401 69.821 1.00 92.56 194 GLN A CA 1
ATOM 1614 C C . GLN A 1 194 ? -53.383 -5.058 71.049 1.00 92.56 194 GLN A C 1
ATOM 1616 O O . GLN A 1 194 ? -53.735 -5.437 72.166 1.00 92.56 194 GLN A O 1
ATOM 1621 N N . ARG A 1 195 ? -52.306 -4.279 70.881 1.00 90.25 195 ARG A N 1
ATOM 1622 C CA . ARG A 1 195 ? -51.470 -3.821 72.003 1.00 90.25 195 ARG A CA 1
ATOM 1623 C C . ARG A 1 195 ? -52.248 -2.962 72.992 1.00 90.25 195 ARG A C 1
ATOM 1625 O O . ARG A 1 195 ? -52.094 -3.146 74.195 1.00 90.25 195 ARG A O 1
ATOM 1632 N N . ILE A 1 196 ? -53.097 -2.055 72.507 1.00 92.19 196 ILE A N 1
ATOM 1633 C CA . ILE A 1 196 ? -53.965 -1.242 73.372 1.00 92.19 196 ILE A CA 1
ATOM 1634 C C . ILE A 1 196 ? -54.934 -2.139 74.154 1.00 92.19 196 ILE A C 1
ATOM 1636 O O . ILE A 1 196 ? -55.145 -1.910 75.343 1.00 92.19 196 ILE A O 1
ATOM 1640 N N . ALA A 1 197 ? -55.513 -3.160 73.518 1.00 92.69 197 ALA A N 1
ATOM 1641 C CA . ALA A 1 197 ? -56.426 -4.090 74.178 1.00 92.69 197 ALA A CA 1
ATOM 1642 C C . ALA A 1 197 ? -55.726 -4.923 75.266 1.00 92.69 197 ALA A C 1
ATOM 1644 O O . ALA A 1 197 ? -56.249 -5.037 76.373 1.00 92.69 197 ALA A O 1
ATOM 1645 N N . ILE A 1 198 ? -54.527 -5.445 74.980 1.00 93.31 198 ILE A N 1
ATOM 1646 C CA . ILE A 1 198 ? -53.703 -6.171 75.960 1.00 93.31 198 ILE A CA 1
ATOM 1647 C C . ILE A 1 198 ? -53.358 -5.255 77.135 1.00 93.31 198 ILE A C 1
ATOM 1649 O O . ILE A 1 198 ? -53.601 -5.616 78.280 1.00 93.31 198 ILE A O 1
ATOM 1653 N N . MET A 1 199 ? -52.886 -4.037 76.858 1.00 90.94 199 MET A N 1
ATOM 1654 C CA . MET A 1 199 ? -52.522 -3.068 77.893 1.00 90.94 199 MET A CA 1
ATOM 1655 C C . MET A 1 199 ? -53.713 -2.692 78.785 1.00 90.94 199 MET A C 1
ATOM 1657 O O . MET A 1 199 ? -53.554 -2.558 79.995 1.00 90.94 199 MET A O 1
ATOM 1661 N N . LYS A 1 200 ? -54.919 -2.548 78.216 1.00 91.75 200 LYS A N 1
ATOM 1662 C CA . LYS A 1 200 ? -56.145 -2.324 79.000 1.00 91.75 200 LYS A CA 1
ATOM 1663 C C . LYS A 1 200 ? -56.451 -3.498 79.923 1.00 91.75 200 LYS A C 1
ATOM 1665 O O . LYS A 1 200 ? -56.761 -3.271 81.086 1.00 91.75 200 LYS A O 1
ATOM 1670 N N . ARG A 1 201 ? -56.333 -4.727 79.420 1.00 92.75 201 ARG A N 1
ATOM 1671 C CA . ARG A 1 201 ? -56.569 -5.936 80.213 1.00 92.75 201 ARG A CA 1
ATOM 1672 C C . ARG A 1 201 ? -55.556 -6.073 81.350 1.00 92.75 201 ARG A C 1
ATOM 1674 O O . ARG A 1 201 ? -55.956 -6.277 82.485 1.00 92.75 201 ARG A O 1
ATOM 1681 N N . GLU A 1 202 ? -54.271 -5.861 81.071 1.00 91.56 202 GLU A N 1
ATOM 1682 C CA . GLU A 1 202 ? -53.222 -5.859 82.100 1.00 91.56 202 GLU A CA 1
ATOM 1683 C C . GLU A 1 202 ? -53.459 -4.781 83.169 1.00 91.56 202 GLU A C 1
ATOM 1685 O O . GLU A 1 202 ? -53.214 -5.015 84.351 1.00 91.56 202 GLU A O 1
ATOM 1690 N N . LEU A 1 203 ? -53.948 -3.598 82.778 1.00 91.94 203 LEU A N 1
ATOM 1691 C CA . LEU A 1 203 ? -54.327 -2.543 83.722 1.00 91.94 203 LEU A CA 1
ATOM 1692 C C . LEU A 1 203 ? -55.525 -2.942 84.593 1.00 91.94 203 LEU A C 1
ATOM 1694 O O . LEU A 1 203 ? -55.533 -2.635 85.785 1.00 91.94 203 LEU A O 1
ATOM 1698 N N . GLU A 1 204 ? -56.530 -3.607 84.023 1.00 92.12 204 GLU A N 1
ATOM 1699 C CA . GLU A 1 204 ? -57.683 -4.121 84.771 1.00 92.12 204 GLU A CA 1
ATOM 1700 C C . GLU A 1 204 ? -57.275 -5.219 85.759 1.00 92.12 204 GLU A C 1
ATOM 1702 O O . GLU A 1 204 ? -57.672 -5.158 86.925 1.00 92.12 204 GLU A O 1
ATOM 1707 N N . ASP A 1 205 ? -56.427 -6.155 85.328 1.00 90.94 205 ASP A N 1
ATOM 1708 C CA . ASP A 1 205 ? -55.901 -7.231 86.169 1.00 90.94 205 ASP A CA 1
ATOM 1709 C C . ASP A 1 205 ? -55.073 -6.656 87.332 1.00 90.94 205 ASP A C 1
ATOM 1711 O O . ASP A 1 205 ? -55.339 -6.973 88.492 1.00 90.94 205 ASP A O 1
ATOM 1715 N N . ARG A 1 206 ? -54.159 -5.706 87.066 1.00 89.44 206 ARG A N 1
ATOM 1716 C CA . ARG A 1 206 ? -53.400 -5.005 88.123 1.00 89.44 206 ARG A CA 1
ATOM 1717 C C . ARG A 1 206 ? -54.306 -4.280 89.107 1.00 89.44 206 ARG A C 1
ATOM 1719 O O . ARG A 1 206 ? -54.078 -4.339 90.310 1.00 89.44 206 ARG A O 1
ATOM 1726 N N . LYS A 1 207 ? -55.353 -3.611 88.620 1.00 89.25 207 LYS A N 1
ATOM 1727 C CA . LYS A 1 207 ? -56.319 -2.926 89.486 1.00 89.25 207 LYS A CA 1
ATOM 1728 C C . LYS A 1 207 ? -57.058 -3.915 90.394 1.00 89.25 207 LYS A C 1
ATOM 1730 O O . LYS A 1 207 ? -57.324 -3.595 91.552 1.00 89.25 207 LYS A O 1
ATOM 1735 N N . ALA A 1 208 ? -57.398 -5.099 89.886 1.00 90.62 208 ALA A N 1
ATOM 1736 C CA . ALA A 1 208 ? -58.026 -6.154 90.676 1.00 90.62 208 ALA A CA 1
ATOM 1737 C C . ALA A 1 208 ? -57.061 -6.731 91.727 1.00 90.62 208 ALA A C 1
ATOM 1739 O O . ALA A 1 208 ? -57.459 -6.922 92.877 1.00 90.62 208 ALA A O 1
ATOM 1740 N N . GLU A 1 209 ? -55.797 -6.949 91.360 1.00 91.00 209 GLU A N 1
ATOM 1741 C CA . GLU A 1 209 ? -54.741 -7.389 92.278 1.00 91.00 209 GLU A CA 1
ATOM 1742 C C . GLU A 1 209 ? -54.486 -6.365 93.390 1.00 91.00 209 GLU A C 1
ATOM 1744 O O . GLU A 1 209 ? -54.474 -6.735 94.564 1.00 91.00 209 GLU A O 1
ATOM 1749 N N . GLU A 1 210 ? -54.358 -5.078 93.053 1.00 89.06 210 GLU A N 1
ATOM 1750 C CA . GLU A 1 210 ? -54.196 -3.990 94.025 1.00 89.06 210 GLU A CA 1
ATOM 1751 C C . GLU A 1 210 ? -55.400 -3.892 94.970 1.00 89.06 210 GLU A C 1
ATOM 1753 O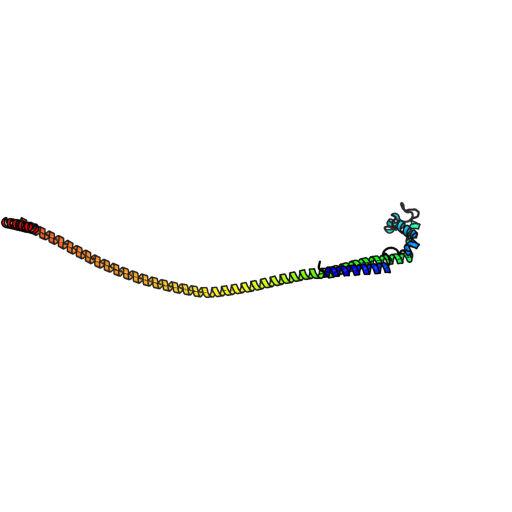 O . GLU A 1 210 ? -55.228 -3.766 96.184 1.00 89.06 210 GLU A O 1
ATOM 1758 N N . ALA A 1 211 ? -56.626 -4.015 94.448 1.00 88.19 211 ALA A N 1
ATOM 1759 C CA . ALA A 1 211 ? -57.834 -4.028 95.270 1.00 88.19 211 ALA A CA 1
ATOM 1760 C C . ALA A 1 211 ? -57.866 -5.236 96.220 1.00 88.19 211 ALA A C 1
ATOM 1762 O O . ALA A 1 211 ? -58.202 -5.094 97.397 1.00 88.19 211 ALA A O 1
ATOM 1763 N N . HIS A 1 212 ? -57.489 -6.422 95.739 1.00 89.69 212 HIS A N 1
ATOM 1764 C CA . HIS A 1 212 ? -57.410 -7.622 96.565 1.00 89.69 212 HIS A CA 1
ATOM 1765 C C . HIS A 1 212 ? -56.319 -7.503 97.640 1.00 89.69 212 HIS A C 1
ATOM 1767 O O . HIS A 1 212 ? -56.558 -7.849 98.798 1.00 89.69 212 HIS A O 1
ATOM 1773 N N . ALA A 1 213 ? -55.145 -6.972 97.288 1.00 88.88 213 ALA A N 1
ATOM 1774 C CA . ALA A 1 213 ? -54.062 -6.702 98.228 1.00 88.88 213 ALA A CA 1
ATOM 1775 C C . ALA A 1 213 ? -54.494 -5.700 99.310 1.00 88.88 213 ALA A C 1
ATOM 1777 O O . ALA A 1 213 ? -54.263 -5.950 100.492 1.00 88.88 213 ALA A O 1
ATOM 1778 N N . ALA A 1 214 ? -55.198 -4.626 98.935 1.00 88.12 214 ALA A N 1
ATOM 1779 C CA . ALA A 1 214 ? -55.760 -3.662 99.879 1.00 88.12 214 ALA A CA 1
ATOM 1780 C C . ALA A 1 214 ? -56.797 -4.306 100.817 1.00 88.12 214 ALA A C 1
ATOM 1782 O O . ALA A 1 214 ? -56.758 -4.080 102.024 1.00 88.12 214 ALA A O 1
ATOM 1783 N N . ILE A 1 215 ? -57.685 -5.167 100.302 1.00 89.50 215 ILE A N 1
ATOM 1784 C CA . ILE A 1 215 ? -58.646 -5.917 101.130 1.00 89.50 215 ILE A CA 1
ATOM 1785 C C . ILE A 1 215 ? -57.920 -6.834 102.119 1.00 89.50 215 ILE A C 1
ATOM 1787 O O . ILE A 1 215 ? -58.317 -6.917 103.280 1.00 89.50 215 ILE A O 1
ATOM 1791 N N . MET A 1 216 ? -56.877 -7.540 101.678 1.00 87.75 216 MET A N 1
ATOM 1792 C CA . MET A 1 216 ? -56.100 -8.419 102.554 1.00 87.75 216 MET A CA 1
ATOM 1793 C C . MET A 1 216 ? -55.332 -7.635 103.618 1.00 87.75 216 MET A C 1
ATOM 1795 O O . MET A 1 216 ? -55.298 -8.075 104.765 1.00 87.75 216 MET A O 1
ATOM 1799 N N . ALA A 1 217 ? -54.789 -6.464 103.274 1.00 88.06 217 ALA A N 1
ATOM 1800 C CA . ALA A 1 217 ? -54.165 -5.560 104.234 1.00 88.06 217 ALA A CA 1
ATOM 1801 C C . ALA A 1 217 ? -55.171 -5.103 105.305 1.00 88.06 217 ALA A C 1
ATOM 1803 O O . ALA A 1 217 ? -54.909 -5.282 106.490 1.00 88.06 217 ALA A O 1
ATOM 1804 N N . ILE A 1 218 ? -56.365 -4.650 104.900 1.00 88.19 218 ILE A N 1
ATOM 1805 C CA . ILE A 1 218 ? -57.438 -4.257 105.832 1.00 88.19 218 ILE A CA 1
ATOM 1806 C C . ILE A 1 218 ? -57.868 -5.437 106.713 1.00 88.19 218 ILE A C 1
ATOM 1808 O O . ILE A 1 218 ? -58.075 -5.275 107.911 1.00 88.19 218 ILE A O 1
ATOM 1812 N N . LYS A 1 219 ? -58.002 -6.646 106.151 1.00 84.88 219 LYS A N 1
ATOM 1813 C CA . LYS A 1 219 ? -58.329 -7.846 106.939 1.00 84.88 219 LYS A CA 1
ATOM 1814 C C . LYS A 1 219 ? -57.247 -8.165 107.966 1.00 84.88 219 LYS A C 1
ATOM 1816 O O . LYS A 1 219 ? -57.588 -8.527 109.086 1.00 84.88 219 LYS A O 1
ATOM 1821 N N . ALA A 1 220 ? -55.975 -8.065 107.587 1.00 87.00 220 ALA A N 1
ATOM 1822 C CA . ALA A 1 220 ? -54.858 -8.307 108.493 1.00 87.00 220 ALA A CA 1
ATOM 1823 C C . ALA A 1 220 ? -54.825 -7.273 109.627 1.00 87.00 220 ALA A C 1
ATOM 1825 O O . ALA A 1 220 ? -54.659 -7.661 110.782 1.00 87.00 220 ALA A O 1
ATOM 1826 N N . GLU A 1 221 ? -55.054 -5.993 109.316 1.00 86.50 221 GLU A N 1
ATOM 1827 C CA . GLU A 1 221 ? -55.218 -4.930 110.315 1.00 86.50 221 GLU A CA 1
ATOM 1828 C C . GLU A 1 221 ? -56.386 -5.236 111.261 1.00 86.50 221 GLU A C 1
ATOM 1830 O O . GLU A 1 221 ? -56.187 -5.288 112.468 1.00 86.50 221 GLU A O 1
ATOM 1835 N N . LEU A 1 222 ? -57.567 -5.575 110.733 1.00 85.50 222 LEU A N 1
ATOM 1836 C CA . LEU A 1 222 ? -58.751 -5.882 111.544 1.00 85.50 222 LEU A CA 1
ATOM 1837 C C . LEU A 1 222 ? -58.556 -7.113 112.447 1.00 85.50 222 LEU A C 1
ATOM 1839 O O . LEU A 1 222 ? -59.038 -7.140 113.577 1.00 85.50 222 LEU A O 1
ATOM 1843 N N . VAL A 1 223 ? -57.870 -8.150 111.954 1.00 86.31 223 VAL A N 1
ATOM 1844 C CA . VAL A 1 223 ? -57.533 -9.343 112.747 1.00 86.31 223 VAL A CA 1
ATOM 1845 C C . VAL A 1 223 ? -56.545 -8.983 113.851 1.00 86.31 223 VAL A C 1
ATOM 1847 O O . VAL A 1 223 ? -56.746 -9.405 114.987 1.00 86.31 223 VAL A O 1
ATOM 1850 N N . ASN A 1 224 ? -55.512 -8.193 113.548 1.00 85.81 224 ASN A N 1
ATOM 1851 C CA . ASN A 1 224 ? -54.569 -7.715 114.557 1.00 85.81 224 ASN A CA 1
ATOM 1852 C C . ASN A 1 224 ? -55.265 -6.863 115.623 1.00 85.81 224 ASN A C 1
ATOM 1854 O O . ASN A 1 224 ? -55.027 -7.083 116.810 1.00 85.81 224 ASN A O 1
ATOM 1858 N N . ASP A 1 225 ? -56.156 -5.959 115.221 1.00 84.56 225 ASP A N 1
ATOM 1859 C CA . ASP A 1 225 ? -56.943 -5.131 116.136 1.00 84.56 225 ASP A CA 1
ATOM 1860 C C . ASP A 1 225 ? -57.856 -5.997 117.013 1.00 84.56 225 ASP A C 1
ATOM 1862 O O . ASP A 1 225 ? -57.864 -5.847 118.234 1.00 84.56 225 ASP A O 1
ATOM 1866 N N . ALA A 1 226 ? -58.557 -6.973 116.426 1.00 81.38 226 ALA A N 1
ATOM 1867 C CA . ALA A 1 226 ? -59.416 -7.895 117.165 1.00 81.38 226 ALA A CA 1
ATOM 1868 C C . ALA A 1 226 ? -58.627 -8.767 118.153 1.00 81.38 226 ALA A C 1
ATOM 1870 O O . ALA A 1 226 ? -59.085 -8.978 119.274 1.00 81.38 226 ALA A O 1
ATOM 1871 N N . VAL A 1 227 ? -57.444 -9.263 117.767 1.00 82.81 227 VAL A N 1
ATOM 1872 C CA . VAL A 1 227 ? -56.542 -10.018 118.655 1.00 82.81 227 VAL A CA 1
ATOM 1873 C C . VAL A 1 227 ? -56.020 -9.125 119.777 1.00 82.81 227 VAL A C 1
ATOM 1875 O O . VAL A 1 227 ? -55.992 -9.560 120.926 1.00 82.81 227 VAL A O 1
ATOM 1878 N N . SER A 1 228 ? -55.644 -7.882 119.470 1.00 81.38 228 SER A N 1
ATOM 1879 C CA . SER A 1 228 ? -55.205 -6.902 120.466 1.00 81.38 228 SER A CA 1
ATOM 1880 C C . SER A 1 228 ? -56.316 -6.602 121.476 1.00 81.38 228 SER A C 1
ATOM 1882 O O . SER A 1 228 ? -56.081 -6.656 122.683 1.00 81.38 228 SER A O 1
ATOM 1884 N N . GLU A 1 229 ? -57.551 -6.400 121.008 1.00 81.31 229 GLU A N 1
ATOM 1885 C CA . GLU A 1 229 ? -58.712 -6.174 121.870 1.00 81.31 229 GLU A CA 1
ATOM 1886 C C . GLU A 1 229 ? -59.048 -7.415 122.715 1.00 81.31 229 GLU A C 1
ATOM 1888 O O . GLU A 1 229 ? -59.331 -7.295 123.909 1.00 81.31 229 GLU A O 1
ATOM 1893 N N . LEU A 1 230 ? -58.971 -8.621 122.137 1.00 77.06 230 LEU A N 1
ATOM 1894 C CA . LEU A 1 230 ? -59.146 -9.882 122.867 1.00 77.06 230 LEU A CA 1
ATOM 1895 C C . LEU A 1 230 ? -58.094 -10.035 123.965 1.00 77.06 230 LEU A C 1
ATOM 1897 O O . LEU A 1 230 ? -58.454 -10.339 125.100 1.00 77.06 230 LEU A O 1
ATOM 1901 N N . LEU A 1 231 ? -56.821 -9.784 123.650 1.00 77.31 231 LEU A N 1
ATOM 1902 C CA . LEU A 1 231 ? -55.722 -9.811 124.615 1.00 77.31 231 LEU A CA 1
ATOM 1903 C C . LEU A 1 231 ? -55.932 -8.783 125.726 1.00 77.31 231 LEU A C 1
ATOM 1905 O O . LEU A 1 231 ? -55.747 -9.111 126.896 1.00 77.31 231 LEU A O 1
ATOM 1909 N N . GLN A 1 232 ? -56.372 -7.572 125.389 1.00 78.38 232 GLN A N 1
ATOM 1910 C CA . GLN A 1 232 ? -56.650 -6.528 126.369 1.00 78.38 232 GLN A CA 1
ATOM 1911 C C . GLN A 1 232 ? -57.811 -6.914 127.297 1.00 78.38 232 GLN A C 1
ATOM 1913 O O . GLN A 1 232 ? -57.696 -6.777 128.515 1.00 78.38 232 GLN A O 1
ATOM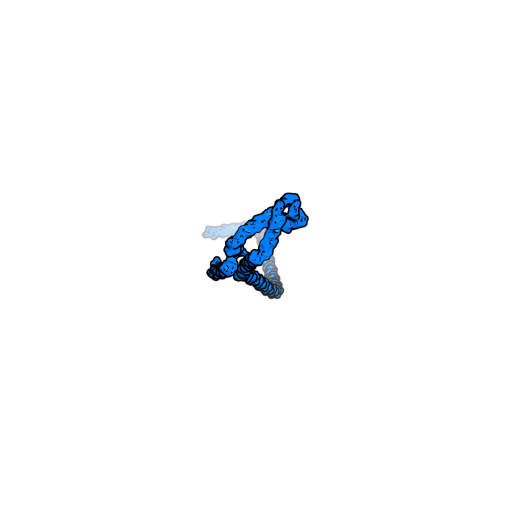 1918 N N . ARG A 1 233 ? -58.909 -7.461 126.755 1.00 73.38 233 ARG A N 1
ATOM 1919 C CA . ARG A 1 233 ? -60.026 -7.987 127.561 1.00 73.38 233 ARG A CA 1
ATOM 1920 C C . ARG A 1 233 ? -59.594 -9.167 128.427 1.00 73.38 233 ARG A C 1
ATOM 1922 O O . ARG A 1 233 ? -60.037 -9.275 129.565 1.00 73.38 233 ARG A O 1
ATOM 1929 N N . TYR A 1 234 ? -58.720 -10.029 127.912 1.00 66.94 234 TYR A N 1
ATOM 1930 C CA . TYR A 1 234 ? -58.184 -11.172 128.646 1.00 66.94 234 TYR A CA 1
ATOM 1931 C C . TYR A 1 234 ? -57.273 -10.735 129.802 1.00 66.94 234 TYR A C 1
ATOM 1933 O O . TYR A 1 234 ? -57.364 -11.288 130.891 1.00 66.94 234 TYR A O 1
ATOM 1941 N N . GLN A 1 235 ? -56.450 -9.702 129.604 1.00 68.50 235 GLN A N 1
ATOM 1942 C CA . GLN A 1 235 ? -55.636 -9.091 130.663 1.00 68.50 235 GLN A CA 1
ATOM 1943 C C . GLN A 1 235 ? -56.480 -8.395 131.741 1.00 68.50 235 GLN A C 1
ATOM 1945 O O . GLN A 1 235 ? -56.055 -8.313 132.887 1.00 68.50 235 GLN A O 1
ATOM 1950 N N . GLN A 1 236 ? -57.666 -7.892 131.389 1.00 68.94 236 GLN A N 1
ATOM 1951 C CA . GLN A 1 236 ? -58.598 -7.271 132.337 1.00 68.94 236 GLN A CA 1
ATOM 1952 C C . GLN A 1 236 ? -59.485 -8.291 133.073 1.00 68.94 236 GLN A C 1
ATOM 1954 O O . GLN A 1 236 ? -60.004 -7.990 134.147 1.00 68.94 236 GLN A O 1
ATOM 1959 N N . ALA A 1 237 ? -59.672 -9.489 132.513 1.00 61.50 237 ALA A N 1
ATOM 1960 C CA . ALA A 1 237 ? -60.425 -10.579 133.122 1.00 61.50 237 ALA A CA 1
ATOM 1961 C C . ALA A 1 237 ? -59.527 -11.386 134.077 1.00 61.50 237 ALA A C 1
ATOM 1963 O O . ALA A 1 237 ? -59.023 -12.453 133.735 1.00 61.50 237 ALA A O 1
ATOM 1964 N N . ASP A 1 238 ? -59.335 -10.866 135.286 1.00 55.53 238 ASP A N 1
ATOM 1965 C CA . ASP A 1 238 ? -58.548 -11.491 136.354 1.00 55.53 238 ASP A CA 1
ATOM 1966 C C . ASP A 1 238 ? -59.292 -12.718 136.927 1.00 55.53 238 ASP A C 1
ATOM 1968 O O . ASP A 1 238 ? -60.041 -12.640 137.902 1.00 55.53 238 ASP A O 1
ATOM 1972 N N . ASN A 1 239 ? -59.201 -13.852 136.226 1.00 61.62 239 ASN A N 1
ATOM 1973 C CA . ASN A 1 239 ? -59.917 -15.084 136.557 1.00 61.62 239 ASN A CA 1
ATOM 1974 C C . ASN A 1 239 ? -58.943 -16.276 136.560 1.00 61.62 239 ASN A C 1
ATOM 1976 O O . ASN A 1 239 ? -58.807 -16.994 135.565 1.00 61.62 239 ASN A O 1
ATOM 1980 N N . GLU A 1 240 ? -58.260 -16.482 137.693 1.00 59.88 240 GLU A N 1
ATOM 1981 C CA . GLU A 1 240 ? -57.251 -17.540 137.918 1.00 59.88 240 GLU A CA 1
ATOM 1982 C C . GLU A 1 240 ? -57.752 -18.946 137.528 1.00 59.88 240 GLU A C 1
ATOM 1984 O O . GLU A 1 240 ? -56.997 -19.776 137.019 1.00 59.88 240 GLU A O 1
ATOM 1989 N N . LEU A 1 241 ? -59.055 -19.203 137.681 1.00 59.38 241 LEU A N 1
ATOM 1990 C CA . LEU A 1 241 ? -59.700 -20.473 137.327 1.00 59.38 241 LEU A CA 1
ATOM 1991 C C . LEU A 1 241 ? -59.727 -20.752 135.816 1.00 59.38 241 LEU A C 1
ATOM 1993 O O . LEU A 1 241 ? -59.706 -21.913 135.401 1.00 59.38 241 LEU A O 1
ATOM 1997 N N . LEU A 1 242 ? -59.792 -19.708 134.985 1.00 61.53 242 LEU A N 1
ATOM 1998 C CA . LEU A 1 242 ? -59.821 -19.849 133.527 1.00 61.53 242 LEU A CA 1
ATOM 1999 C C . LEU A 1 242 ? -58.407 -20.032 132.958 1.00 61.53 242 LEU A C 1
ATOM 2001 O O . LEU A 1 242 ? -58.218 -20.825 132.037 1.00 61.53 242 LEU A O 1
ATOM 2005 N N . GLN A 1 243 ? -57.412 -19.363 133.552 1.00 60.69 243 GLN A N 1
ATOM 2006 C CA . GLN A 1 243 ? -56.000 -19.542 133.203 1.00 60.69 243 GLN A CA 1
ATOM 2007 C C . GLN A 1 243 ? -55.503 -20.953 133.540 1.00 60.69 243 GLN A C 1
ATOM 2009 O O . GLN A 1 243 ? -54.872 -21.579 132.692 1.00 60.69 243 GLN A O 1
ATOM 2014 N N . ALA A 1 244 ? -55.862 -21.497 134.710 1.00 63.84 244 ALA A N 1
ATOM 2015 C CA . ALA A 1 244 ? -55.507 -22.869 135.083 1.00 63.84 244 ALA A CA 1
ATOM 2016 C C . ALA A 1 244 ? -56.076 -23.908 134.096 1.00 63.84 244 ALA A C 1
ATOM 2018 O O . ALA A 1 244 ? -55.347 -24.775 133.623 1.00 63.84 244 ALA A O 1
ATOM 2019 N N . LYS A 1 245 ? -57.349 -23.766 133.691 1.00 67.75 245 LYS A N 1
ATOM 2020 C CA . LYS A 1 245 ? -57.979 -24.663 132.704 1.00 67.75 245 LYS A CA 1
ATOM 2021 C C . LYS A 1 245 ? -57.363 -24.584 131.308 1.00 67.75 245 LYS A C 1
ATOM 2023 O O . LYS A 1 245 ? -57.352 -25.589 130.605 1.00 67.75 245 LYS A O 1
ATOM 2028 N N . LEU A 1 246 ? -56.905 -23.410 130.879 1.00 67.12 246 LEU A N 1
ATOM 2029 C CA . LEU A 1 246 ? -56.280 -23.244 129.564 1.00 67.12 246 LEU A CA 1
ATOM 2030 C C . LEU A 1 246 ? -54.849 -23.768 129.535 1.00 67.12 246 LEU A C 1
ATOM 2032 O O . LEU A 1 246 ? -54.457 -24.344 128.526 1.00 67.12 246 LEU A O 1
ATOM 2036 N N . VAL A 1 247 ? -54.102 -23.626 130.632 1.00 66.38 247 VAL A N 1
ATOM 2037 C CA . VAL A 1 247 ? -52.791 -24.269 130.767 1.00 66.38 247 VAL A CA 1
ATOM 2038 C C . VAL A 1 247 ? -52.959 -25.784 130.751 1.00 66.38 247 VAL A C 1
ATOM 2040 O O . VAL A 1 247 ? -52.293 -26.414 129.942 1.00 66.38 247 VAL A O 1
ATOM 2043 N N . ASP A 1 248 ? -53.907 -26.337 131.519 1.00 67.56 248 ASP A N 1
ATOM 2044 C CA . ASP A 1 248 ? -54.214 -27.777 131.519 1.00 67.56 248 ASP A CA 1
ATOM 2045 C C . ASP A 1 248 ? -54.666 -28.288 130.141 1.00 67.56 248 ASP A C 1
ATOM 2047 O O . ASP A 1 248 ? -54.267 -29.368 129.705 1.00 67.56 248 ASP A O 1
ATOM 2051 N N . ALA A 1 249 ? -55.490 -27.518 129.423 1.00 70.50 249 ALA A N 1
ATOM 2052 C CA . ALA A 1 249 ? -55.907 -27.869 128.068 1.00 70.50 249 ALA A CA 1
ATOM 2053 C C . ALA A 1 249 ? -54.741 -27.797 127.069 1.00 70.50 249 ALA A C 1
ATOM 2055 O O . ALA A 1 249 ? -54.656 -28.639 126.180 1.00 70.50 249 ALA A O 1
ATOM 2056 N N . PHE A 1 250 ? -53.833 -26.828 127.214 1.00 73.94 250 PHE A N 1
ATOM 2057 C CA . PHE A 1 250 ? -52.666 -26.680 126.346 1.00 73.94 250 PHE A CA 1
ATOM 2058 C C . PHE A 1 250 ? -51.608 -27.760 126.608 1.00 73.94 250 PHE A C 1
ATOM 2060 O O . PHE A 1 250 ? -51.050 -28.294 125.652 1.00 73.94 250 PHE A O 1
ATOM 2067 N N . THR A 1 251 ? -51.360 -28.142 127.868 1.00 71.50 251 THR A N 1
ATOM 2068 C CA . THR A 1 251 ? -50.502 -29.295 128.194 1.00 71.50 251 THR A CA 1
ATOM 2069 C C . THR A 1 251 ? -51.106 -30.597 127.686 1.00 71.50 251 THR A C 1
ATOM 2071 O O . THR A 1 251 ? -50.376 -31.394 127.100 1.00 71.50 251 THR A O 1
ATOM 2074 N N . ALA A 1 252 ? -52.424 -30.785 127.807 1.00 70.88 252 ALA A N 1
ATOM 2075 C CA . ALA A 1 252 ? -53.100 -31.955 127.250 1.00 70.88 252 ALA A CA 1
ATOM 2076 C C . ALA A 1 252 ? -53.006 -32.026 125.712 1.00 70.88 252 ALA A C 1
ATOM 2078 O O . ALA A 1 252 ? -52.833 -33.112 125.161 1.00 70.88 252 ALA A O 1
ATOM 2079 N N . ASP A 1 253 ? -53.102 -30.896 125.003 1.00 72.81 253 ASP A N 1
ATOM 2080 C CA . ASP A 1 253 ? -53.004 -30.869 123.534 1.00 72.81 253 ASP A CA 1
ATOM 2081 C C . ASP A 1 253 ? -51.550 -31.034 123.044 1.00 72.81 253 ASP A C 1
ATOM 2083 O O . ASP A 1 253 ? -51.308 -31.689 122.028 1.00 72.81 253 ASP A O 1
ATOM 2087 N N . LEU A 1 254 ? -50.563 -30.535 123.803 1.00 70.25 254 LEU A N 1
ATOM 2088 C CA . LEU A 1 254 ? -49.135 -30.777 123.554 1.00 70.25 254 LEU A CA 1
ATOM 2089 C C . LEU A 1 254 ? -48.752 -32.247 123.743 1.00 70.25 254 LEU A C 1
ATOM 2091 O O . LEU A 1 254 ? -48.039 -32.800 122.906 1.00 70.25 254 LEU A O 1
ATOM 2095 N N . GLU A 1 255 ? -49.247 -32.899 124.798 1.00 69.75 255 GLU A N 1
ATOM 2096 C CA . GLU A 1 255 ? -49.047 -34.340 125.000 1.00 69.75 255 GLU A CA 1
ATOM 2097 C C . GLU A 1 255 ? -49.654 -35.163 123.856 1.00 69.75 255 GLU A C 1
ATOM 2099 O O . GLU A 1 255 ? -49.092 -36.181 123.459 1.00 69.75 255 GLU A O 1
ATOM 2104 N N . LYS A 1 256 ? -50.757 -34.688 123.268 1.00 69.31 256 LYS A N 1
ATOM 2105 C CA . LYS A 1 256 ? -51.459 -35.350 122.164 1.00 69.31 256 LYS A CA 1
ATOM 2106 C C . LYS A 1 256 ? -50.801 -35.162 120.791 1.00 69.31 256 LYS A C 1
ATOM 2108 O O . LYS A 1 256 ? -51.023 -35.984 119.911 1.00 69.31 256 LYS A O 1
ATOM 2113 N N . GLN A 1 257 ? -50.019 -34.099 120.585 1.00 64.69 257 GLN A N 1
ATOM 2114 C CA . GLN A 1 257 ? -49.227 -33.901 119.358 1.00 64.69 257 GLN A CA 1
ATOM 2115 C C . GLN A 1 257 ? -47.843 -34.572 119.411 1.00 64.69 257 GLN A C 1
ATOM 2117 O O . GLN A 1 257 ? -47.208 -34.730 118.369 1.00 64.69 257 GLN A O 1
ATOM 2122 N N . LEU A 1 258 ? -47.371 -34.954 120.605 1.00 52.81 258 LEU A N 1
ATOM 2123 C CA . LEU A 1 258 ? -46.088 -35.637 120.827 1.00 52.81 258 LEU A CA 1
ATOM 2124 C C . LEU A 1 258 ? -46.211 -37.170 120.973 1.00 52.81 258 LEU A C 1
ATOM 2126 O O . LEU A 1 258 ? -45.180 -37.838 121.083 1.00 52.81 258 LEU A O 1
ATOM 2130 N N . SER A 1 259 ? -47.433 -37.720 120.936 1.00 48.81 259 SER A N 1
ATOM 2131 C CA . SER A 1 259 ? -47.735 -39.156 120.769 1.00 48.81 259 SER A CA 1
ATOM 2132 C C . SER A 1 259 ? -48.064 -39.497 119.319 1.00 48.81 259 SER A C 1
ATOM 2134 O O . SER A 1 259 ? -47.570 -40.532 118.825 1.00 48.81 259 SER A O 1
#

Radius of gyration: 75.14 Å; Cα contacts (8 Å, |Δi|>4): 56; chains: 1; bounding box: 112×70×191 Å

pLDDT: mean 87.1, std 8.95, range [48.81, 96.94]

Sequence (259 aa):
MNAETKKFLKLYFGVAIGVWLVFAFTLGPGDLSCDYRREYKEDHDRYLQIIKSEPYKRYVQRPHLNQPGSEGVPADFADQIAFVEEYESRDEFRREKLRSTFYTVFFQFFNAGLVIWLVWRLGRKPVLKILDNQIHGLRDKISAVRNAREAAAERRRAAAAKLEHVADEDHRILAEAQERLEREKSDLEEQQQQRIAIMKRELEDRKAEEAHAAIMAIKAELVNDAVSELLQRYQQADNELLQAKLVDAFTADLEKQLS

Foldseek 3Di:
DDPVVVVVVVVLVVVVVVVVVVCCVPLNDLAFDPVCCVPCVVLVVLLVVLCPDPLNVCCVVPVPQSDQPHPPHDNCNVVSVVSNVVVCPDPSNVVRVVSSVCSVVVVVVVVVVSVVVVCCVVVVVVVVVVVVVVVVVVVVVVVVVVVVVVVVVVVVVVVVVVVVCVVVVVVVVVVVVVVVVVVVVVVVVVVVVVVVVVVVVVVVVVVVVVVVVVVVVVVVVVVVVVVVVVVVVVVVPPDVPVVVVVVVVVVVVVVVVVD

Mean predicted aligned error: 15.76 Å

Secondary structure (DSSP, 8-state):
--HHHHHHHHHHHHHHHHHHHHHHHHH--SSS-HHHHHHSHHHHHHHHHHHHSHHHHHHHH-TTTS-TTSTTS-TTHHHHHHHHHHHHH-HHHHHHHHHHHHHHHHHHHHHHHHHHHHHHHHHHHHHHHHHHHHHHHHHHHHHHHHHHHHHHHHHHHHHHHHHHHHHHHHHHHHHHHHHHHHHHHHHHHHHHHHHHHHHHHHHHHHHHHHHHHHHHHHHHHHHHHHHHHHHHHHHH---HHHHHHHHHHHHHHHHHH--